Protein AF-A0A7Y1Y7S9-F1 (afdb_monomer_lite)

Sequence (369 aa):
MAFPTILEVEPGSPAAAIGLTRGDELVSVNGVAPTDVIEYQQLVDDPELDIEVLRAGDRVRLEVSKRPGAPLGIRLSKSIFDRVQTCDNHCEFCFIYQLPPGLRQSLYLKDDDYRLSFLYGNFTTLTRFTELDLARVVEEKLGPLYVSIHATDPDVRSGMLRNPRGATSLRWLRGLLDHGIEVHGQVVLCTDVNAAEVLDRTCAEIVARYPKLASVGVVPFGMSRYATGISLRPHEPHEAARDLDIIERWQETALVHVGRRLFQASDEMYLLAEREVPDAALYEGFAQHENGIGMVRAFYDEIGRLESGTDEHAPEITGEWRTIPAAPATGYRAPNVTSRPDHLDADGPAVIVTGEYGHRALEPVLARL

Foldseek 3Di:
DFAWFWQDADPPAQCVVQPNDGGWGWQDKPPDGDQFVLSVLVSQLDQWIFTWTQDVNDTDTTITGHDRRGDRRTFTPHGGRHDFAADPFPALLDVLLLDDPPDDPVSNTHGQHQSCQLQPVDEHQQLVPDPVNLVCCLVSVRDDGEYELQFQQLVLQCVRRVHNSSSPSCVSVLSCLVSPHAYEYEHADFLVRQADPRVLVRLVCCVVRPLSHPAYEYEYRDHHPSNDPRPTDGDALVRLVNRVVSLVVSQVVSCVRSVGSRYFYAPVSCLRNVHDQDAPVNCVLLQPVVVRTCVLNVVVVVLVCVVVVPPPDDPPSPHPSPCPVHDDCPPPSNPPPPDPPPPPPPPDDDDDDDDPSVCSSCVVCVVSD

pLDDT: mean 87.26, std 16.16, range [30.62, 98.81]

Structure (mmCIF, N/CA/C/O backbone):
data_AF-A0A7Y1Y7S9-F1
#
_entry.id   AF-A0A7Y1Y7S9-F1
#
loop_
_atom_site.group_PDB
_atom_site.id
_atom_site.type_symbol
_atom_site.label_atom_id
_atom_site.label_alt_id
_atom_site.label_comp_id
_atom_site.label_asym_id
_atom_site.label_entity_id
_atom_site.label_seq_id
_atom_site.pdbx_PDB_ins_code
_atom_site.Cartn_x
_atom_site.Cartn_y
_atom_site.Cartn_z
_atom_site.occupancy
_atom_site.B_iso_or_equiv
_atom_site.auth_seq_id
_atom_site.auth_comp_id
_atom_site.auth_asym_id
_atom_site.auth_atom_id
_atom_site.pdbx_PDB_model_num
ATOM 1 N N . MET A 1 1 ? -3.312 5.437 28.269 1.00 53.66 1 MET A N 1
ATOM 2 C CA . MET A 1 1 ? -3.589 5.385 26.818 1.00 53.66 1 MET A CA 1
ATOM 3 C C . MET A 1 1 ? -4.194 6.723 26.443 1.00 53.66 1 MET A C 1
ATOM 5 O O . MET A 1 1 ? -4.895 7.275 27.279 1.00 53.66 1 MET A O 1
ATOM 9 N N . ALA A 1 2 ? -3.840 7.293 25.293 1.00 76.56 2 ALA A N 1
ATOM 10 C CA . ALA A 1 2 ? -4.387 8.583 24.878 1.00 76.56 2 ALA A CA 1
ATOM 11 C C . ALA A 1 2 ? -5.649 8.324 24.053 1.00 76.56 2 ALA A C 1
ATOM 13 O O . ALA A 1 2 ? -5.543 7.775 22.960 1.00 76.56 2 ALA A O 1
ATOM 14 N N . PHE A 1 3 ? -6.809 8.686 24.593 1.00 89.00 3 PHE A N 1
ATOM 15 C CA . PHE A 1 3 ? -8.096 8.564 23.915 1.00 89.00 3 PHE A CA 1
ATOM 16 C C . PHE A 1 3 ? -8.126 9.418 22.633 1.00 89.00 3 PHE A C 1
ATOM 18 O O . PHE A 1 3 ? -7.465 10.463 22.575 1.00 89.00 3 PHE A O 1
ATOM 25 N N . PRO A 1 4 ? -8.839 8.996 21.574 1.00 91.50 4 PRO A N 1
ATOM 26 C CA . PRO A 1 4 ? -8.983 9.818 20.385 1.00 91.50 4 PRO A CA 1
ATOM 27 C C . PRO A 1 4 ? -9.872 11.028 20.693 1.00 91.50 4 PRO A C 1
ATOM 29 O O . PRO A 1 4 ? -10.941 10.918 21.290 1.00 91.50 4 PRO A O 1
ATOM 32 N N . THR A 1 5 ? -9.420 12.203 20.266 1.00 93.25 5 THR A N 1
ATOM 33 C CA . THR A 1 5 ? -10.132 13.470 20.465 1.00 93.25 5 THR A CA 1
ATOM 34 C C . THR A 1 5 ? -11.126 13.692 19.332 1.00 93.25 5 THR A C 1
ATOM 36 O O . THR A 1 5 ? -10.783 13.501 18.163 1.00 93.25 5 THR A O 1
ATOM 39 N N . ILE A 1 6 ? -12.321 14.171 19.656 1.00 93.75 6 ILE A N 1
ATOM 40 C CA . ILE A 1 6 ? -13.316 14.613 18.682 1.00 93.75 6 ILE A CA 1
ATOM 41 C C . ILE A 1 6 ? -12.840 15.931 18.060 1.00 93.75 6 ILE A C 1
ATOM 43 O O . ILE A 1 6 ? -12.746 16.965 18.723 1.00 93.75 6 ILE A O 1
ATOM 47 N N . LEU A 1 7 ? -12.514 15.899 16.769 1.00 89.00 7 LEU A N 1
ATOM 48 C CA . LEU A 1 7 ? -12.095 17.063 15.985 1.00 89.00 7 LEU A CA 1
ATOM 49 C C . LEU A 1 7 ? -13.281 17.879 15.477 1.00 89.00 7 LEU A C 1
ATOM 51 O O . LEU A 1 7 ? -13.157 19.090 15.269 1.00 89.00 7 LEU A O 1
ATOM 55 N N . GLU A 1 8 ? -14.405 17.211 15.253 1.00 89.62 8 GLU A N 1
ATOM 56 C CA . GLU A 1 8 ? -15.588 17.785 14.634 1.00 89.62 8 GLU A CA 1
ATOM 57 C C . GLU A 1 8 ? -16.830 16.992 15.016 1.00 89.62 8 GLU A C 1
ATOM 59 O O . GLU A 1 8 ? -16.766 15.774 15.200 1.00 89.62 8 GLU A O 1
ATOM 64 N N . VAL A 1 9 ? -17.941 17.712 15.123 1.00 91.88 9 VAL A N 1
ATOM 65 C CA . VAL A 1 9 ? -19.280 17.165 15.315 1.00 91.88 9 VAL A CA 1
ATOM 66 C C . VAL A 1 9 ? -20.149 17.774 14.226 1.00 91.88 9 VAL A C 1
ATOM 68 O O . VAL A 1 9 ? -20.231 18.999 14.116 1.00 91.88 9 VAL A O 1
ATOM 71 N N . GLU A 1 10 ? -20.753 16.929 13.400 1.00 90.69 10 GLU A N 1
ATOM 72 C CA . GLU A 1 10 ? -21.569 17.357 12.271 1.00 90.69 10 GLU A CA 1
ATOM 73 C C . GLU A 1 10 ? -22.864 18.025 12.775 1.00 90.69 10 GLU A C 1
ATOM 75 O O . GLU A 1 10 ? -23.562 17.453 13.624 1.00 90.69 10 GLU A O 1
ATOM 80 N N . PRO A 1 11 ? -23.222 19.229 12.291 1.00 89.69 11 PRO A N 1
ATOM 81 C CA . PRO A 1 11 ? -24.464 19.887 12.680 1.00 89.69 11 PRO A CA 1
ATOM 82 C C . PRO A 1 11 ? -25.698 19.035 12.352 1.00 89.69 11 PRO A C 1
ATOM 84 O O . PRO A 1 11 ? -25.846 18.542 11.241 1.00 89.69 11 PRO A O 1
ATOM 87 N N . GLY A 1 12 ? -26.612 18.887 13.314 1.00 89.19 12 GLY A N 1
ATOM 88 C CA . GLY A 1 12 ? -27.834 18.090 13.133 1.00 89.19 12 GLY A CA 1
ATOM 89 C C . GLY A 1 12 ? -27.635 16.571 13.215 1.00 89.19 12 GLY A C 1
ATOM 90 O O . GLY A 1 12 ? -28.604 15.830 13.058 1.00 89.19 12 GLY A O 1
ATOM 91 N N . SER A 1 13 ? -26.415 16.104 13.492 1.00 92.31 13 SER A N 1
ATOM 92 C CA . SER A 1 13 ? -26.129 14.689 13.735 1.00 92.31 13 SER A CA 1
ATOM 93 C C . SER A 1 13 ? -26.641 14.199 15.100 1.00 92.31 13 SER A C 1
ATOM 95 O O . SER A 1 13 ? -26.879 15.012 16.004 1.00 92.31 13 SER A O 1
ATOM 97 N N . PRO A 1 14 ? -26.754 12.870 15.303 1.00 92.12 14 PRO A N 1
ATOM 98 C CA . PRO A 1 14 ? -27.056 12.306 16.618 1.00 92.12 14 PRO A CA 1
ATOM 99 C C . PRO A 1 14 ? -26.065 12.753 17.706 1.00 92.12 14 PRO A C 1
ATOM 101 O O . PRO A 1 14 ? -26.481 13.059 18.821 1.00 92.12 14 PRO A O 1
ATOM 104 N N . ALA A 1 15 ? -24.776 12.889 17.379 1.00 92.94 15 ALA A N 1
ATOM 105 C CA . ALA A 1 15 ? -23.767 13.418 18.297 1.00 92.94 15 ALA A CA 1
ATOM 106 C C . ALA A 1 15 ? -24.043 14.859 18.740 1.00 92.94 15 ALA A C 1
ATOM 108 O O . ALA A 1 15 ? -23.916 15.182 19.924 1.00 92.94 15 ALA A O 1
ATOM 109 N N . ALA A 1 16 ? -24.446 15.727 17.810 1.00 93.38 16 ALA A N 1
ATOM 110 C CA . ALA A 1 16 ? -24.810 17.102 18.141 1.00 93.38 16 ALA A CA 1
ATOM 111 C C . ALA A 1 16 ? -26.046 17.151 19.055 1.00 93.38 16 ALA A C 1
ATOM 113 O O . ALA A 1 16 ? -26.088 17.953 19.987 1.00 93.38 16 ALA A O 1
ATOM 114 N N . ALA A 1 17 ? -27.029 16.274 18.822 1.00 93.56 17 ALA A N 1
ATOM 115 C CA . ALA A 1 17 ? -28.271 16.223 19.596 1.00 93.56 17 ALA A CA 1
ATOM 116 C C . ALA A 1 17 ? -28.049 15.853 21.072 1.00 93.56 17 ALA A C 1
ATOM 118 O O . ALA A 1 17 ? -28.740 16.381 21.942 1.00 93.56 17 ALA A O 1
ATOM 119 N N . ILE A 1 18 ? -27.063 14.998 21.358 1.00 93.56 18 ILE A N 1
ATOM 120 C CA . ILE A 1 18 ? -26.696 14.601 22.730 1.00 93.56 18 ILE A CA 1
ATOM 121 C C . ILE A 1 18 ? -25.647 15.518 23.368 1.00 93.56 18 ILE A C 1
ATOM 123 O O . ILE A 1 18 ? -25.222 15.295 24.501 1.00 93.56 18 ILE A O 1
ATOM 127 N N . GLY A 1 19 ? -25.216 16.559 22.651 1.00 93.62 19 GLY A N 1
ATOM 128 C CA . GLY A 1 19 ? -24.268 17.542 23.158 1.00 93.62 19 GLY A CA 1
ATOM 129 C C . GLY A 1 19 ? -22.824 17.050 23.219 1.00 93.62 19 GLY A C 1
ATOM 130 O O . GLY A 1 19 ? -22.076 17.532 24.073 1.00 93.62 19 GLY A O 1
ATOM 131 N N . LEU A 1 20 ? -22.410 16.123 22.343 1.00 94.69 20 LEU A N 1
ATOM 132 C CA . LEU A 1 20 ? -20.985 15.897 22.081 1.00 94.69 20 LEU A CA 1
ATOM 133 C C . LEU A 1 20 ? -20.376 17.155 21.463 1.00 94.69 20 LEU A C 1
ATOM 135 O O . LEU A 1 20 ? -21.000 17.843 20.653 1.00 94.69 20 LEU A O 1
ATOM 139 N N . THR A 1 21 ? -19.141 17.458 21.846 1.00 94.56 21 THR A N 1
ATOM 140 C CA . THR A 1 21 ? -18.454 18.678 21.425 1.00 94.56 21 THR A CA 1
ATOM 141 C C . THR A 1 21 ? -17.036 18.396 20.962 1.00 94.56 21 THR A C 1
ATOM 143 O O . THR A 1 21 ? -16.389 17.433 21.372 1.00 94.56 21 THR A O 1
ATOM 146 N N . ARG A 1 22 ? -16.521 19.271 20.095 1.00 94.88 22 ARG A N 1
ATOM 147 C CA . ARG A 1 22 ? -15.110 19.250 19.712 1.00 94.88 22 ARG A CA 1
ATOM 148 C C . ARG A 1 22 ? -14.227 19.384 20.956 1.00 94.88 22 ARG A C 1
ATOM 150 O O . ARG A 1 22 ? -14.417 20.300 21.749 1.00 94.88 22 ARG A O 1
ATOM 157 N N . GLY A 1 23 ? -13.215 18.530 21.055 1.00 94.00 23 GLY A N 1
ATOM 158 C CA . GLY A 1 23 ? -12.285 18.480 22.182 1.00 94.00 23 GLY A CA 1
ATOM 159 C C . GLY A 1 23 ? -12.619 17.412 23.223 1.00 94.00 23 GLY A C 1
ATOM 160 O O . GLY A 1 23 ? -11.737 17.083 24.009 1.00 94.00 23 GLY A O 1
ATOM 161 N N . ASP A 1 24 ? -13.825 16.838 23.199 1.00 95.69 24 ASP A N 1
ATOM 162 C CA . ASP A 1 24 ? -14.141 15.653 24.000 1.00 95.69 24 ASP A CA 1
ATOM 163 C C . ASP A 1 24 ? -13.247 14.477 23.563 1.00 95.69 24 ASP A C 1
ATOM 165 O O . ASP A 1 24 ? -12.979 14.296 22.370 1.00 95.69 24 ASP A O 1
ATOM 169 N N . GLU A 1 25 ? -12.772 13.670 24.511 1.00 95.75 25 GLU A N 1
ATOM 170 C CA . GLU A 1 25 ? -11.979 12.470 24.222 1.00 95.75 25 GLU A CA 1
ATOM 171 C C . GLU A 1 25 ? -12.834 11.212 24.390 1.00 95.75 25 GLU A C 1
ATOM 173 O O . GLU A 1 25 ? -13.398 10.988 25.458 1.00 95.75 25 GLU A O 1
ATOM 178 N N . LEU A 1 26 ? -12.935 10.380 23.354 1.00 95.31 26 LEU A N 1
ATOM 179 C CA . LEU A 1 26 ? -13.781 9.185 23.375 1.00 95.31 26 LEU A CA 1
ATOM 180 C C . LEU A 1 26 ? -13.153 8.080 24.237 1.00 95.31 26 LEU A C 1
ATOM 182 O O . LEU A 1 26 ? -12.074 7.582 23.917 1.00 95.31 26 LEU A O 1
ATOM 186 N N . VAL A 1 27 ? -13.844 7.670 25.302 1.00 95.94 27 VAL A N 1
ATOM 187 C CA . VAL A 1 27 ? -13.384 6.627 26.233 1.00 95.94 27 VAL A CA 1
ATOM 188 C C . VAL A 1 27 ? -13.931 5.264 25.843 1.00 95.94 27 VAL A C 1
ATOM 190 O O . VAL A 1 27 ? -13.163 4.309 25.727 1.00 95.94 27 VAL A O 1
ATOM 193 N N . SER A 1 28 ? -15.247 5.165 25.665 1.00 96.50 28 SER A N 1
ATOM 194 C CA . SER A 1 28 ? -15.916 3.915 25.312 1.00 96.50 28 SER A CA 1
ATOM 195 C C . SER A 1 28 ? -17.249 4.149 24.608 1.00 96.50 28 SER A C 1
ATOM 197 O O . SER A 1 28 ? -17.857 5.215 24.721 1.00 96.50 28 SER A O 1
ATOM 199 N N . VAL A 1 29 ? -17.691 3.124 23.883 1.00 95.81 29 VAL A N 1
ATOM 200 C CA . VAL A 1 29 ? -19.031 2.995 23.304 1.00 95.81 29 VAL A CA 1
ATOM 201 C C . VAL A 1 29 ? -19.582 1.645 23.758 1.00 95.81 29 VAL A C 1
ATOM 203 O O . VAL A 1 29 ? -18.906 0.627 23.624 1.00 95.81 29 VAL A O 1
ATOM 206 N N . ASN A 1 30 ? -20.771 1.626 24.357 1.00 94.94 30 ASN A N 1
ATOM 207 C CA . ASN A 1 30 ? -21.406 0.435 24.932 1.00 94.94 30 ASN A CA 1
ATOM 208 C C . ASN A 1 30 ? -20.495 -0.326 25.913 1.00 94.94 30 ASN A C 1
ATOM 210 O O . ASN A 1 30 ? -20.472 -1.554 25.967 1.00 94.94 30 ASN A O 1
ATOM 214 N N . GLY A 1 31 ? -19.706 0.419 26.696 1.00 94.56 31 GLY A N 1
ATOM 215 C CA . GLY A 1 31 ? -18.757 -0.137 27.665 1.00 94.56 31 GLY A CA 1
ATOM 216 C C . GLY A 1 31 ? -17.473 -0.718 27.060 1.00 94.56 31 GLY A C 1
ATOM 217 O O . GLY A 1 31 ? -16.590 -1.124 27.816 1.00 94.56 31 GLY A O 1
ATOM 218 N N . VAL A 1 32 ? -17.329 -0.717 25.732 1.00 95.31 32 VAL A N 1
ATOM 219 C CA . VAL A 1 32 ? -16.126 -1.167 25.021 1.00 95.31 32 VAL A CA 1
ATOM 220 C C . VAL A 1 32 ? -15.255 0.038 24.687 1.00 95.31 32 VAL A C 1
ATOM 222 O O . VAL A 1 32 ? -15.736 1.024 24.134 1.00 95.31 32 VAL A O 1
ATOM 225 N N . ALA A 1 33 ? -13.972 -0.021 25.040 1.00 95.06 33 ALA A N 1
ATOM 226 C CA . ALA A 1 33 ? -12.991 0.984 24.645 1.00 95.06 33 ALA A CA 1
ATOM 227 C C . ALA A 1 33 ? -12.378 0.567 23.300 1.00 95.06 33 ALA A C 1
ATOM 229 O O . ALA A 1 33 ? -11.537 -0.336 23.306 1.00 95.06 33 ALA A O 1
ATOM 230 N N . PRO A 1 34 ? -12.785 1.175 22.168 1.00 93.00 34 PRO A N 1
ATOM 231 C CA . PRO A 1 34 ? -12.294 0.752 20.867 1.00 93.00 34 PRO A CA 1
ATOM 232 C C . PRO A 1 34 ? -10.777 0.937 20.768 1.00 93.00 34 PRO A C 1
ATOM 234 O O . PRO A 1 34 ? -10.201 1.885 21.311 1.00 93.00 34 PRO A O 1
ATOM 237 N N . THR A 1 35 ? -10.129 0.035 20.046 1.00 91.50 35 THR A N 1
ATOM 238 C CA . THR A 1 35 ? -8.684 0.048 19.781 1.00 91.50 35 THR A CA 1
ATOM 239 C C . THR A 1 35 ? -8.332 0.838 18.520 1.00 91.50 35 THR A C 1
ATOM 241 O O . THR A 1 35 ? -7.217 1.355 18.391 1.00 91.50 35 THR A O 1
ATOM 244 N N . ASP A 1 36 ? -9.293 0.995 17.612 1.00 91.19 36 ASP A N 1
ATOM 245 C CA . ASP A 1 36 ? -9.173 1.709 16.346 1.00 91.19 36 ASP A CA 1
ATOM 246 C C . ASP A 1 36 ? -10.544 2.156 15.808 1.00 91.19 36 ASP A C 1
ATOM 248 O O . ASP A 1 36 ? -11.602 1.879 16.378 1.00 91.19 36 ASP A O 1
ATOM 252 N N . VAL A 1 37 ? -10.517 2.895 14.698 1.00 89.25 37 VAL A N 1
ATOM 253 C CA . VAL A 1 37 ? -11.710 3.440 14.041 1.00 89.25 37 VAL A CA 1
ATOM 254 C C . VAL A 1 37 ? -12.613 2.354 13.450 1.00 89.25 37 VAL A C 1
ATOM 256 O O . VAL A 1 37 ? -13.803 2.602 13.284 1.00 89.25 37 VAL A O 1
ATOM 259 N N . ILE A 1 38 ? -12.076 1.165 13.152 1.00 88.19 38 ILE A N 1
ATOM 260 C CA . ILE A 1 38 ? -12.842 0.043 12.591 1.00 88.19 38 ILE A CA 1
ATOM 261 C C . ILE A 1 38 ? -13.773 -0.497 13.675 1.00 88.19 38 ILE A C 1
ATOM 263 O O . ILE A 1 38 ? -14.987 -0.544 13.481 1.00 88.19 38 ILE A O 1
ATOM 267 N N . GLU A 1 39 ? -13.210 -0.805 14.844 1.00 90.50 39 GLU A N 1
ATOM 268 C CA . GLU A 1 39 ? -13.977 -1.247 16.010 1.00 90.50 39 GLU A CA 1
ATOM 269 C C . GLU A 1 39 ? -14.962 -0.163 16.464 1.00 90.50 39 GLU A C 1
ATOM 271 O O . GLU A 1 39 ? -16.124 -0.447 16.743 1.00 90.50 39 GLU A O 1
ATOM 276 N N . TYR A 1 40 ? -14.544 1.107 16.462 1.00 91.19 40 TYR A N 1
ATOM 277 C CA . TYR A 1 40 ? -15.458 2.218 16.729 1.00 91.19 40 TYR A CA 1
ATOM 278 C C . TYR A 1 40 ? -16.647 2.240 15.765 1.00 91.19 40 TYR A C 1
ATOM 280 O O . TYR A 1 40 ? -17.775 2.383 16.230 1.00 91.19 40 TYR A O 1
ATOM 288 N N . GLN A 1 41 ? -16.419 2.085 14.455 1.00 88.12 41 GLN A N 1
ATOM 289 C CA . GLN A 1 41 ? -17.495 2.107 13.465 1.00 88.12 41 GLN A CA 1
ATOM 290 C C . GLN A 1 41 ? -18.497 0.972 13.708 1.00 88.12 41 GLN A C 1
ATOM 292 O O . GLN A 1 41 ? -19.700 1.210 13.687 1.00 88.12 41 GLN A O 1
ATOM 297 N N . GLN A 1 42 ? -18.005 -0.229 14.020 1.00 86.75 42 GLN A N 1
ATOM 298 C CA . GLN A 1 42 ? -18.849 -1.376 14.366 1.00 86.75 42 GLN A CA 1
ATOM 299 C C . GLN A 1 42 ? -19.683 -1.111 15.625 1.00 86.75 42 GLN A C 1
ATOM 301 O O . GLN A 1 42 ? -20.878 -1.400 15.647 1.00 86.75 42 GLN A O 1
ATOM 306 N N . LEU A 1 43 ? -19.074 -0.528 16.663 1.00 89.19 43 LEU A N 1
ATOM 307 C CA . LEU A 1 43 ? -19.772 -0.199 17.907 1.00 89.19 43 LEU A CA 1
ATOM 308 C C . LEU A 1 43 ? -20.867 0.847 17.684 1.00 89.19 43 LEU A C 1
ATOM 310 O O . LEU A 1 43 ? -21.949 0.723 18.252 1.00 89.19 43 LEU A O 1
ATOM 314 N N . VAL A 1 44 ? -20.610 1.867 16.860 1.00 89.50 44 VAL A N 1
ATOM 315 C CA . VAL A 1 44 ? -21.603 2.914 16.590 1.00 89.50 44 VAL A CA 1
ATOM 316 C C . VAL A 1 44 ? -22.641 2.522 15.552 1.00 89.50 44 VAL A C 1
ATOM 318 O O . VAL A 1 44 ? -23.533 3.324 15.312 1.00 89.50 44 VAL A O 1
ATOM 321 N N . ASP A 1 45 ? -22.595 1.343 14.934 1.00 87.38 45 ASP A N 1
ATOM 322 C CA . ASP A 1 45 ? -23.666 0.905 14.028 1.00 87.38 45 ASP A CA 1
ATOM 323 C C . ASP A 1 45 ? -24.954 0.533 14.789 1.00 87.38 45 ASP A C 1
ATOM 325 O O . ASP A 1 45 ? -26.053 0.660 14.227 1.00 87.38 45 ASP A O 1
ATOM 329 N N . ASP A 1 46 ? -24.837 0.187 16.078 1.00 87.25 46 ASP A N 1
ATOM 330 C CA . ASP A 1 46 ? -25.965 -0.071 16.979 1.00 87.25 46 ASP A CA 1
ATOM 331 C C . ASP A 1 46 ? -26.893 1.169 17.072 1.00 87.25 46 ASP A C 1
ATOM 333 O O . ASP A 1 46 ? -26.419 2.315 17.094 1.00 87.25 46 ASP A O 1
ATOM 337 N N . PRO A 1 47 ? -28.229 0.996 17.024 1.00 89.12 47 PRO A N 1
ATOM 338 C CA . PRO A 1 47 ? -29.173 2.092 17.224 1.00 89.12 47 PRO A CA 1
ATOM 339 C C . PRO A 1 47 ? -29.115 2.734 18.615 1.00 89.12 47 PRO A C 1
ATOM 341 O O . PRO A 1 47 ? -29.398 3.926 18.705 1.00 89.12 47 PRO A O 1
ATOM 344 N N . GLU A 1 48 ? -28.771 1.990 19.667 1.00 94.12 48 GLU A N 1
ATOM 345 C CA . GLU A 1 48 ? -28.749 2.485 21.047 1.00 94.12 48 GLU A CA 1
ATOM 346 C C . GLU A 1 48 ? -27.312 2.472 21.574 1.00 94.12 48 GLU A C 1
ATOM 348 O O . GLU A 1 48 ? -26.689 1.416 21.706 1.00 94.12 48 GLU A O 1
ATOM 353 N N . LEU A 1 49 ? -26.765 3.654 21.865 1.00 94.62 49 LEU A N 1
ATOM 354 C CA . LEU A 1 49 ? -25.373 3.795 22.289 1.00 94.62 49 LEU A CA 1
ATOM 355 C C . LEU A 1 49 ? -25.272 4.462 23.665 1.00 94.62 49 LEU A C 1
ATOM 357 O O . LEU A 1 49 ? -25.813 5.548 23.872 1.00 94.62 49 LEU A O 1
ATOM 361 N N . ASP A 1 50 ? -24.501 3.852 24.564 1.00 96.62 50 ASP A N 1
ATOM 362 C CA . ASP A 1 50 ? -23.934 4.463 25.774 1.00 96.62 50 ASP A CA 1
ATOM 363 C C . ASP A 1 50 ? -22.506 4.917 25.443 1.00 96.62 50 ASP A C 1
ATOM 365 O O . ASP A 1 50 ? -21.611 4.096 25.229 1.00 96.62 50 ASP A O 1
ATOM 369 N N . ILE A 1 51 ? -22.300 6.228 25.332 1.00 96.94 51 ILE A N 1
ATOM 370 C CA . ILE A 1 51 ? -21.012 6.829 24.987 1.00 96.94 51 ILE A CA 1
ATOM 371 C C . ILE A 1 51 ? -20.414 7.475 26.232 1.00 96.94 51 ILE A C 1
ATOM 373 O O . ILE A 1 51 ? -21.008 8.371 26.835 1.00 96.94 51 ILE A O 1
ATOM 377 N N . GLU A 1 52 ? -19.190 7.082 26.569 1.00 97.62 52 GLU A N 1
ATOM 378 C CA . GLU A 1 52 ? -18.401 7.719 27.618 1.00 97.62 52 GLU A CA 1
ATOM 379 C C . GLU A 1 52 ? -17.293 8.570 26.990 1.00 97.62 52 GLU A C 1
ATOM 381 O O . GLU A 1 52 ? -16.510 8.091 26.164 1.00 97.62 52 GLU A O 1
ATOM 386 N N . VAL A 1 53 ? -17.206 9.840 27.393 1.00 97.00 53 VAL A N 1
ATOM 387 C CA . VAL A 1 53 ? -16.149 10.770 26.970 1.00 97.00 53 VAL A CA 1
ATOM 388 C C . VAL A 1 53 ? -15.462 11.425 28.163 1.00 97.00 53 VAL A C 1
ATOM 390 O O . VAL A 1 53 ? -16.053 11.565 29.235 1.00 97.00 53 VAL A O 1
ATOM 393 N N . LEU A 1 54 ? -14.220 11.873 27.976 1.00 96.38 54 LEU A N 1
ATOM 394 C CA . LEU A 1 54 ? -13.579 12.845 28.857 1.00 96.38 54 LEU A CA 1
ATOM 395 C C . LEU A 1 54 ? -13.794 14.250 28.308 1.00 96.38 54 LEU A C 1
ATOM 397 O O . LEU A 1 54 ? -13.316 14.584 27.224 1.00 96.38 54 LEU A O 1
ATOM 401 N N . ARG A 1 55 ? -14.460 15.091 29.094 1.00 95.25 55 ARG A N 1
ATOM 402 C CA . ARG A 1 55 ? -14.641 16.515 28.822 1.00 95.25 55 ARG A CA 1
ATOM 403 C C . ARG A 1 55 ? -13.862 17.313 29.849 1.00 95.25 55 ARG A C 1
ATOM 405 O O . ARG A 1 55 ? -14.209 17.311 31.024 1.00 95.25 55 ARG A O 1
ATOM 412 N N . ALA A 1 56 ? -12.791 17.973 29.414 1.00 90.88 56 ALA A N 1
ATOM 413 C CA . ALA A 1 56 ? -11.899 18.727 30.303 1.00 90.88 56 ALA A CA 1
ATOM 414 C C . ALA A 1 56 ? -11.389 17.916 31.523 1.00 90.88 56 ALA A C 1
ATOM 416 O O . ALA A 1 56 ? -11.102 18.482 32.573 1.00 90.88 56 ALA A O 1
ATOM 417 N N . GLY A 1 57 ? -11.254 16.592 31.371 1.00 90.19 57 GLY A N 1
ATOM 418 C CA . GLY A 1 57 ? -10.817 15.664 32.421 1.00 90.19 57 GLY A CA 1
ATOM 419 C C . GLY A 1 57 ? -11.947 14.954 33.175 1.00 90.19 57 GLY A C 1
ATOM 420 O O . GLY A 1 57 ? -11.682 13.935 33.812 1.00 90.19 57 GLY A O 1
ATOM 421 N N . ASP A 1 58 ? -13.191 15.419 33.055 1.00 94.19 58 ASP A N 1
ATOM 422 C CA . ASP A 1 58 ? -14.350 14.798 33.698 1.00 94.19 58 ASP A CA 1
ATOM 423 C C . ASP A 1 58 ? -14.996 13.747 32.793 1.00 94.19 58 ASP A C 1
ATOM 425 O O . ASP A 1 58 ? -15.185 13.966 31.595 1.00 94.19 58 ASP A O 1
ATOM 429 N N . ARG A 1 59 ? -15.369 12.598 33.371 1.00 96.00 59 ARG A N 1
ATOM 430 C CA . ARG A 1 59 ? -16.113 11.554 32.655 1.00 96.00 59 ARG A CA 1
ATOM 431 C C . ARG A 1 59 ? -17.570 11.964 32.497 1.00 96.00 59 ARG A C 1
ATOM 433 O O . ARG A 1 59 ? -18.275 12.148 33.487 1.00 96.00 59 ARG A O 1
ATOM 440 N N . VAL A 1 60 ? -18.018 12.047 31.253 1.00 96.50 60 VAL A N 1
ATOM 441 C CA . VAL A 1 60 ? -19.402 12.336 30.884 1.00 96.50 60 VAL A CA 1
ATOM 442 C C . VAL A 1 60 ? -19.952 11.133 30.137 1.00 96.50 60 VAL A C 1
ATOM 444 O O . VAL A 1 60 ? -19.336 10.656 29.186 1.00 96.50 60 VAL A O 1
ATOM 447 N N . ARG A 1 61 ? -21.113 10.651 30.579 1.00 96.62 61 ARG A N 1
ATOM 448 C CA . ARG A 1 61 ? -21.857 9.586 29.914 1.00 96.62 61 ARG A CA 1
ATOM 449 C C . ARG A 1 61 ? -23.045 10.179 29.175 1.00 96.62 61 ARG A C 1
ATOM 451 O O . ARG A 1 61 ? -23.760 11.007 29.739 1.00 96.62 61 ARG A O 1
ATOM 458 N N . LEU A 1 62 ? -23.226 9.767 27.929 1.00 96.19 62 LEU A N 1
ATOM 459 C CA . LEU A 1 62 ? -24.249 10.263 27.022 1.00 96.19 62 LEU A CA 1
ATOM 460 C C . LEU A 1 62 ? -24.935 9.068 26.365 1.00 96.19 62 LEU A C 1
ATOM 462 O O . LEU A 1 62 ? -24.267 8.201 25.811 1.00 96.19 62 LEU A O 1
ATOM 466 N N . GLU A 1 63 ? -26.260 9.044 26.407 1.00 96.25 63 GLU A N 1
ATOM 467 C CA . GLU A 1 63 ? -27.063 8.029 25.727 1.00 96.25 63 GLU A CA 1
ATOM 468 C C . GLU A 1 63 ? -27.605 8.613 24.423 1.00 96.25 63 GLU A C 1
ATOM 470 O O . GLU A 1 63 ? -28.131 9.730 24.413 1.00 96.25 63 GLU A O 1
ATOM 475 N N . VAL A 1 64 ? -27.475 7.875 23.321 1.00 93.44 64 VAL A N 1
ATOM 476 C CA . VAL A 1 64 ? -28.000 8.275 22.012 1.00 93.44 64 VAL A CA 1
ATOM 477 C C . VAL A 1 64 ? -28.786 7.145 21.370 1.00 93.44 64 VAL A C 1
ATOM 479 O O . VAL A 1 64 ? -28.285 6.036 21.210 1.00 93.44 64 VAL A O 1
ATOM 482 N N . SER A 1 65 ? -29.999 7.479 20.936 1.00 93.94 65 SER A N 1
ATOM 483 C CA . SER A 1 65 ? -30.836 6.624 20.099 1.00 93.94 65 SER A CA 1
ATOM 484 C C . SER A 1 65 ? -30.827 7.161 18.671 1.00 93.94 65 SER A C 1
ATOM 486 O O . SER A 1 65 ? -31.129 8.335 18.424 1.00 93.94 65 SER A O 1
ATOM 488 N N . LYS A 1 66 ? -30.495 6.312 17.704 1.00 91.00 66 LYS A N 1
ATOM 489 C CA . LYS A 1 66 ? -30.446 6.652 16.278 1.00 91.00 66 LYS A CA 1
ATOM 490 C C . LYS A 1 66 ? -31.004 5.520 15.425 1.00 91.00 66 LYS A C 1
ATOM 492 O O . LYS A 1 66 ? -31.263 4.415 15.888 1.00 91.00 66 LYS A O 1
ATOM 497 N N . ARG A 1 67 ? -31.201 5.789 14.133 1.00 84.81 67 ARG A N 1
ATOM 498 C CA . ARG A 1 67 ? -31.583 4.725 13.196 1.00 84.81 67 ARG A CA 1
ATOM 499 C C . ARG A 1 67 ? -30.426 3.721 13.059 1.00 84.81 67 ARG A C 1
ATOM 501 O O . ARG A 1 67 ? -29.274 4.162 13.007 1.00 84.81 67 ARG A O 1
ATOM 508 N N . PRO A 1 68 ? -30.705 2.410 12.949 1.00 80.19 68 PRO A N 1
ATOM 509 C CA . PRO A 1 68 ? -29.673 1.415 12.666 1.00 80.19 68 PRO A CA 1
ATOM 510 C C . PRO A 1 68 ? -28.848 1.810 11.436 1.00 80.19 68 PRO A C 1
ATOM 512 O O . PRO A 1 68 ? -29.420 2.218 10.422 1.00 80.19 68 PRO A O 1
ATOM 515 N N . GLY A 1 69 ? -27.519 1.750 11.549 1.00 76.06 69 GLY A N 1
ATOM 516 C CA . GLY A 1 69 ? -26.589 2.133 10.478 1.00 76.06 69 GLY A CA 1
ATOM 517 C C . GLY A 1 69 ? -26.509 3.633 10.153 1.00 76.06 69 GLY A C 1
ATOM 518 O O . GLY A 1 69 ? -25.745 4.020 9.273 1.00 76.06 69 GLY A O 1
ATOM 519 N N . ALA A 1 70 ? -27.262 4.510 10.833 1.00 80.62 70 ALA A N 1
ATOM 520 C CA . ALA A 1 70 ? -27.054 5.951 10.691 1.00 80.62 70 ALA A CA 1
ATOM 521 C C . ALA A 1 70 ? -25.724 6.358 11.352 1.00 80.62 70 ALA A C 1
ATOM 523 O O . ALA A 1 70 ? -25.453 5.895 12.466 1.00 80.62 70 ALA A O 1
ATOM 524 N N . PRO A 1 71 ? -24.917 7.233 10.724 1.00 86.88 71 PRO A N 1
ATOM 525 C CA . PRO A 1 71 ? -23.659 7.682 11.305 1.00 86.88 71 PRO A CA 1
ATOM 526 C C . PRO A 1 71 ? -23.906 8.493 12.582 1.00 86.88 71 PRO A C 1
ATOM 528 O O . PRO A 1 71 ? -24.887 9.230 12.695 1.00 86.88 71 PRO A O 1
ATOM 531 N N . LEU A 1 72 ? -22.981 8.388 13.540 1.00 89.94 72 LEU A N 1
ATOM 532 C CA . LEU A 1 72 ? -23.024 9.191 14.764 1.00 89.94 72 LEU A CA 1
ATOM 533 C C . LEU A 1 72 ? -22.762 10.684 14.479 1.00 89.94 72 LEU A C 1
ATOM 535 O O . LEU A 1 72 ? -23.312 11.541 15.169 1.00 89.94 72 LEU A O 1
ATOM 539 N N . GLY A 1 73 ? -21.957 10.985 13.452 1.00 90.31 73 GLY A N 1
ATOM 540 C CA . GLY A 1 73 ? -21.622 12.346 13.019 1.00 90.31 73 GLY A CA 1
ATOM 541 C C . GLY A 1 73 ? -20.482 12.991 13.807 1.00 90.31 73 GLY A C 1
ATOM 542 O O . GLY A 1 73 ? -20.523 14.188 14.081 1.00 90.31 73 GLY A O 1
ATOM 543 N N . ILE A 1 74 ? -19.466 12.211 14.192 1.00 90.38 74 ILE A N 1
ATOM 544 C CA . ILE A 1 74 ? -18.226 12.737 14.778 1.00 90.38 74 ILE A CA 1
ATOM 545 C C . ILE A 1 74 ? -17.017 12.375 13.927 1.00 90.38 74 ILE A C 1
ATOM 547 O O . ILE A 1 74 ? -16.983 11.333 13.276 1.00 90.38 74 ILE A O 1
ATOM 551 N N . ARG A 1 75 ? -15.986 13.213 14.005 1.00 87.44 75 ARG A N 1
ATOM 552 C CA . ARG A 1 75 ? -14.676 12.941 13.417 1.00 87.44 75 ARG A CA 1
ATOM 553 C C . ARG A 1 75 ? -13.618 12.833 14.498 1.00 87.44 75 ARG A C 1
ATOM 555 O O . ARG A 1 75 ? -13.429 13.770 15.272 1.00 87.44 75 ARG A O 1
ATOM 562 N N . LEU A 1 76 ? -12.900 11.717 14.522 1.00 89.62 76 LEU A N 1
ATOM 563 C CA . LEU A 1 76 ? -11.853 11.443 15.505 1.00 89.62 76 LEU A CA 1
ATOM 564 C C . LEU A 1 76 ? -10.471 11.892 15.010 1.00 89.62 76 LEU A C 1
ATOM 566 O O . LEU A 1 76 ? -10.227 12.030 13.811 1.00 89.62 76 LEU A O 1
ATOM 570 N N . SER A 1 77 ? -9.559 12.153 15.948 1.00 85.88 77 SER A N 1
ATOM 571 C CA . SER A 1 77 ? -8.230 12.706 15.654 1.00 85.88 77 SER A CA 1
ATOM 572 C C . SER A 1 77 ? -7.211 11.708 15.117 1.00 85.88 77 SER A C 1
ATOM 574 O O . SER A 1 77 ? -6.163 12.110 14.610 1.00 85.88 77 SER A O 1
ATOM 576 N N . LYS A 1 78 ? -7.497 10.415 15.247 1.00 84.88 78 LYS A N 1
ATOM 577 C CA . LYS A 1 78 ? -6.645 9.301 14.828 1.00 84.88 78 LYS A CA 1
ATOM 578 C C . LYS A 1 78 ? -7.537 8.192 14.290 1.00 84.88 78 LYS A C 1
ATOM 580 O O . LYS A 1 78 ? -8.729 8.200 14.567 1.00 84.88 78 LYS A O 1
ATOM 585 N N . SER A 1 79 ? -6.941 7.233 13.592 1.00 85.69 79 SER A N 1
ATOM 586 C CA . SER A 1 79 ? -7.629 5.998 13.187 1.00 85.69 79 SER A CA 1
ATOM 587 C C . SER A 1 79 ? -7.215 4.789 14.009 1.00 85.69 79 SER A C 1
ATOM 589 O O . SER A 1 79 ? -7.937 3.808 14.064 1.00 85.69 79 SER A O 1
ATOM 591 N N . ILE A 1 80 ? -6.060 4.878 14.664 1.00 87.44 80 ILE A N 1
ATOM 592 C CA . ILE A 1 80 ? -5.533 3.878 15.583 1.00 87.44 80 ILE A CA 1
ATOM 593 C C . ILE A 1 80 ? -5.480 4.546 16.952 1.00 87.44 80 ILE A C 1
ATOM 595 O O . ILE A 1 80 ? -4.842 5.596 17.105 1.00 87.44 80 ILE A O 1
ATOM 599 N N . PHE A 1 81 ? -6.223 4.004 17.912 1.00 87.81 81 PHE A N 1
ATOM 600 C CA . PHE A 1 81 ? -6.389 4.601 19.242 1.00 87.81 81 PHE A CA 1
ATOM 601 C C . PHE A 1 81 ? -5.399 4.013 20.242 1.00 87.81 81 PHE A C 1
ATOM 603 O O . PHE A 1 81 ? -4.982 4.683 21.190 1.00 87.81 81 PHE A O 1
ATOM 610 N N . ASP A 1 82 ? -4.977 2.780 19.988 1.00 84.31 82 ASP A N 1
ATOM 611 C CA . ASP A 1 82 ? -3.856 2.152 20.656 1.00 84.31 82 ASP A CA 1
ATOM 612 C C . ASP A 1 82 ? -2.512 2.535 19.997 1.00 84.31 82 ASP A C 1
ATOM 614 O O . ASP A 1 82 ? -2.290 3.676 19.572 1.00 84.31 82 ASP A O 1
ATOM 618 N N . ARG A 1 83 ? -1.549 1.610 19.989 1.00 85.38 83 ARG A N 1
ATOM 619 C CA . ARG A 1 83 ? -0.235 1.824 19.391 1.00 85.38 83 ARG A CA 1
ATOM 620 C C . ARG A 1 83 ? -0.210 1.248 17.979 1.00 85.38 83 ARG A C 1
ATOM 622 O O . ARG A 1 83 ? -0.362 0.046 17.804 1.00 85.38 83 ARG A O 1
ATOM 629 N N . VAL A 1 84 ? 0.120 2.098 17.005 1.00 85.69 84 VAL A N 1
ATOM 630 C CA . VAL A 1 84 ? 0.426 1.664 15.633 1.00 85.69 84 VAL A CA 1
ATOM 631 C C . VAL A 1 84 ? 1.544 0.627 15.655 1.00 85.69 84 VAL A C 1
ATOM 633 O O . VAL A 1 84 ? 2.605 0.849 16.255 1.00 85.69 84 VAL A O 1
ATOM 636 N N . GLN A 1 85 ? 1.319 -0.490 14.971 1.00 86.69 85 GLN A N 1
ATOM 637 C CA . GLN A 1 85 ? 2.356 -1.477 14.743 1.00 86.69 85 GLN A CA 1
ATOM 638 C C . GLN A 1 85 ? 3.407 -0.923 13.779 1.00 86.69 85 GLN A C 1
ATOM 640 O O . GLN A 1 85 ? 3.144 -0.676 12.604 1.00 86.69 85 GLN A O 1
ATOM 645 N N . THR A 1 86 ? 4.625 -0.748 14.288 1.00 90.19 86 THR A N 1
ATOM 646 C CA . THR A 1 86 ? 5.744 -0.252 13.489 1.00 90.19 86 THR A CA 1
ATOM 647 C C . THR A 1 86 ? 6.550 -1.382 12.867 1.00 90.19 86 THR A C 1
ATOM 649 O O . THR A 1 86 ? 6.784 -2.413 13.504 1.00 90.19 86 THR A O 1
ATOM 652 N N . CYS A 1 87 ? 7.032 -1.143 11.652 1.00 92.62 87 CYS A N 1
ATOM 653 C CA . CYS A 1 87 ? 7.946 -2.016 10.930 1.00 92.62 87 CYS A CA 1
ATOM 654 C C . CYS A 1 87 ? 9.298 -2.118 11.649 1.00 92.62 87 CYS A C 1
ATOM 656 O O . CYS A 1 87 ? 9.870 -1.104 12.058 1.00 92.62 87 CYS A O 1
ATOM 658 N N . ASP A 1 88 ? 9.838 -3.332 11.752 1.00 92.56 88 ASP A N 1
ATOM 659 C CA . ASP A 1 88 ? 11.184 -3.605 12.275 1.00 92.56 88 ASP A CA 1
ATOM 660 C C . ASP A 1 88 ? 12.137 -4.193 11.222 1.00 92.56 88 ASP A C 1
ATOM 662 O O . ASP A 1 88 ? 13.231 -4.666 11.542 1.00 92.56 88 ASP A O 1
ATOM 666 N N . ASN A 1 89 ? 11.745 -4.115 9.949 1.00 94.25 89 ASN A N 1
ATOM 667 C CA . ASN A 1 89 ? 12.625 -4.423 8.833 1.00 94.25 89 ASN A CA 1
ATOM 668 C C . ASN A 1 89 ? 13.645 -3.303 8.619 1.00 94.25 89 ASN A C 1
ATOM 670 O O . ASN A 1 89 ? 13.358 -2.111 8.777 1.00 94.25 89 ASN A O 1
ATOM 674 N N . HIS A 1 90 ? 14.836 -3.704 8.187 1.00 93.06 90 HIS A N 1
ATOM 675 C CA . HIS A 1 90 ? 15.949 -2.802 7.908 1.00 93.06 90 HIS A CA 1
ATOM 676 C C . HIS A 1 90 ? 16.269 -2.809 6.413 1.00 93.06 90 HIS A C 1
ATOM 678 O O . HIS A 1 90 ? 17.433 -2.866 6.024 1.00 93.06 90 HIS A O 1
ATOM 684 N N . CYS A 1 91 ? 15.221 -2.786 5.582 1.00 93.75 91 CYS A N 1
ATOM 685 C CA . CYS A 1 91 ? 15.352 -2.868 4.134 1.00 93.75 91 CYS A CA 1
ATOM 686 C C . CYS A 1 91 ? 16.262 -1.759 3.620 1.00 93.75 91 CYS A C 1
ATOM 688 O O . CYS A 1 91 ? 16.100 -0.587 3.966 1.00 93.75 91 CYS A O 1
ATOM 690 N N . GLU A 1 92 ? 17.179 -2.132 2.743 1.00 90.00 92 GLU A N 1
ATOM 691 C CA . GLU A 1 92 ? 18.120 -1.194 2.148 1.00 90.00 92 GLU A CA 1
ATOM 692 C C . GLU A 1 92 ? 17.431 -0.202 1.199 1.00 90.00 92 GLU A C 1
ATOM 694 O O . GLU A 1 92 ? 17.812 0.960 1.120 1.00 90.00 92 GLU A O 1
ATOM 699 N N . PHE A 1 93 ? 16.335 -0.634 0.573 1.00 92.31 93 PHE A N 1
ATOM 700 C CA . PHE A 1 93 ? 15.471 0.191 -0.270 1.00 92.31 93 PHE A CA 1
ATOM 701 C C . PHE A 1 93 ? 14.404 0.978 0.513 1.00 92.31 93 PHE A C 1
ATOM 703 O O . PHE A 1 93 ? 13.510 1.573 -0.085 1.00 92.31 93 PHE A O 1
ATOM 710 N N . CYS A 1 94 ? 14.435 0.982 1.853 1.00 92.25 94 CYS A N 1
ATOM 711 C CA . CYS A 1 94 ? 13.397 1.635 2.651 1.00 92.25 94 CYS A CA 1
ATOM 712 C C . CYS A 1 94 ? 13.403 3.154 2.432 1.00 92.25 94 CYS A C 1
ATOM 714 O O . CYS A 1 94 ? 14.301 3.855 2.901 1.00 92.25 94 CYS A O 1
ATOM 716 N N . PHE A 1 95 ? 12.354 3.672 1.793 1.00 88.69 95 PHE A N 1
ATOM 717 C CA . PHE A 1 95 ? 12.209 5.100 1.506 1.00 88.69 95 PHE A CA 1
ATOM 718 C C . PHE A 1 95 ? 12.295 5.984 2.761 1.00 88.69 95 PHE A C 1
ATOM 720 O O . PHE A 1 95 ? 12.889 7.056 2.727 1.00 88.69 95 PHE A O 1
ATOM 727 N N . ILE A 1 96 ? 11.801 5.510 3.909 1.00 89.75 96 ILE A N 1
ATOM 728 C CA . ILE A 1 96 ? 11.835 6.273 5.167 1.00 89.75 96 ILE A CA 1
ATOM 729 C C . ILE A 1 96 ? 13.271 6.535 5.652 1.00 89.75 96 ILE A C 1
ATOM 731 O O . ILE A 1 96 ? 13.544 7.602 6.196 1.00 89.75 96 ILE A O 1
ATOM 735 N N . TYR A 1 97 ? 14.211 5.608 5.425 1.00 89.12 97 TYR A N 1
ATOM 736 C CA . TYR A 1 97 ? 15.630 5.847 5.736 1.00 89.12 97 TYR A CA 1
ATOM 737 C C . TYR A 1 97 ? 16.296 6.840 4.779 1.00 89.12 97 TYR A C 1
ATOM 739 O O . TYR A 1 97 ? 17.361 7.367 5.084 1.00 89.12 97 TYR A O 1
ATOM 747 N N . GLN A 1 98 ? 15.665 7.100 3.638 1.00 91.12 98 GLN A N 1
ATOM 748 C CA . GLN A 1 98 ? 16.146 7.983 2.586 1.00 91.12 98 GLN A CA 1
ATOM 749 C C . GLN A 1 98 ? 15.529 9.395 2.653 1.00 91.12 98 GLN A C 1
ATOM 751 O O . GLN A 1 98 ? 15.764 10.219 1.762 1.00 91.12 98 GLN A O 1
ATOM 756 N N . LEU A 1 99 ? 14.727 9.690 3.682 1.00 91.19 99 LEU A N 1
ATOM 757 C CA . LEU A 1 99 ? 14.107 10.998 3.875 1.00 91.19 99 LEU A CA 1
ATOM 758 C C . LEU A 1 99 ? 15.113 12.029 4.421 1.00 91.19 99 LEU A C 1
ATOM 760 O O . LEU A 1 99 ? 15.928 11.697 5.284 1.00 91.19 99 LEU A O 1
ATOM 764 N N . PRO A 1 100 ? 15.037 13.305 3.989 1.00 91.12 100 PRO A N 1
ATOM 765 C CA . PRO A 1 100 ? 15.829 14.372 4.595 1.00 91.12 100 PRO A CA 1
ATOM 766 C C . PRO A 1 100 ? 15.499 14.530 6.081 1.00 91.12 100 PRO A C 1
ATOM 768 O O . PRO A 1 100 ? 14.366 14.249 6.466 1.00 91.12 100 PRO A O 1
ATOM 771 N N . PRO A 1 101 ? 16.421 15.043 6.914 1.00 90.31 101 PRO A N 1
ATOM 772 C CA . PRO A 1 101 ? 16.118 15.416 8.294 1.00 90.31 101 PRO A CA 1
ATOM 773 C C . PRO A 1 101 ? 15.205 16.657 8.365 1.00 90.31 101 PRO A C 1
ATOM 775 O O . PRO A 1 101 ? 15.186 17.483 7.455 1.00 90.31 101 PRO A O 1
ATOM 778 N N . GLY A 1 102 ? 14.480 16.817 9.477 1.00 91.50 102 GLY A N 1
ATOM 779 C CA . GLY A 1 102 ? 13.672 18.014 9.764 1.00 91.50 102 GLY A CA 1
ATOM 780 C C . GLY A 1 102 ? 12.256 18.030 9.171 1.00 91.50 102 GLY A C 1
ATOM 781 O O . GLY A 1 102 ? 11.565 19.041 9.284 1.00 91.50 102 GLY A O 1
ATOM 782 N N . LEU A 1 103 ? 11.798 16.931 8.569 1.00 91.31 103 LEU A N 1
ATOM 783 C CA . LEU A 1 103 ? 10.418 16.781 8.111 1.00 91.31 103 LEU A CA 1
ATOM 784 C C . LEU A 1 103 ? 9.442 16.565 9.281 1.00 91.31 103 LEU A C 1
ATOM 786 O O . LEU A 1 103 ? 9.823 16.352 10.437 1.00 91.31 103 LEU A O 1
ATOM 790 N N . ARG A 1 104 ? 8.139 16.606 8.970 1.00 91.44 104 ARG A N 1
ATOM 791 C CA . ARG A 1 104 ? 7.079 16.275 9.932 1.00 91.44 104 ARG A CA 1
ATOM 792 C C . ARG A 1 104 ? 7.299 14.864 10.477 1.00 91.44 104 ARG A C 1
ATOM 794 O O . ARG A 1 104 ? 7.528 13.938 9.708 1.00 91.44 104 ARG A O 1
ATOM 801 N N . GLN A 1 105 ? 7.161 14.696 11.792 1.00 84.69 105 GLN A N 1
ATOM 802 C CA . GLN A 1 105 ? 7.440 13.424 12.474 1.00 84.69 105 GLN A CA 1
ATOM 803 C C . GLN A 1 105 ? 6.639 12.239 11.920 1.00 84.69 105 GLN A C 1
ATOM 805 O O . GLN A 1 105 ? 7.151 11.127 11.863 1.00 84.69 105 GLN A O 1
ATOM 810 N N . SER A 1 106 ? 5.414 12.487 11.449 1.00 83.38 106 SER A N 1
ATOM 811 C CA . SER A 1 106 ? 4.567 11.469 10.825 1.00 83.38 106 SER A CA 1
ATOM 812 C C . SER A 1 106 ? 5.175 10.845 9.566 1.00 83.38 106 SER A C 1
ATOM 814 O O . SER A 1 106 ? 4.852 9.707 9.263 1.00 83.38 106 SER A O 1
ATOM 816 N N . LEU A 1 107 ? 6.066 11.548 8.855 1.00 86.75 107 LEU A N 1
ATOM 817 C CA . LEU A 1 107 ? 6.719 11.033 7.645 1.00 86.75 107 LEU A CA 1
ATOM 818 C C . LEU A 1 107 ? 7.835 10.023 7.954 1.00 86.75 107 LEU A C 1
ATOM 820 O O . LEU A 1 107 ? 8.201 9.244 7.083 1.00 86.75 107 LEU A O 1
ATOM 824 N N . TYR A 1 108 ? 8.366 10.011 9.181 1.00 88.06 108 TYR A N 1
ATOM 825 C CA . TYR A 1 108 ? 9.396 9.049 9.595 1.00 88.06 108 TYR A CA 1
ATOM 826 C C . TYR A 1 108 ? 8.824 7.790 10.252 1.00 88.06 108 TYR A C 1
ATOM 828 O O . TYR A 1 108 ? 9.582 6.902 10.652 1.00 88.06 108 TYR A O 1
ATOM 836 N N . LEU A 1 109 ? 7.500 7.713 10.413 1.00 87.06 109 LEU A N 1
ATOM 837 C CA . LEU A 1 109 ? 6.852 6.544 10.983 1.00 87.06 109 LEU A CA 1
ATOM 838 C C . LEU A 1 109 ? 6.863 5.413 9.957 1.00 87.06 109 LEU A C 1
ATOM 840 O O . LEU A 1 109 ? 6.256 5.527 8.900 1.00 87.06 109 LEU A O 1
ATOM 844 N N . LYS A 1 110 ? 7.534 4.313 10.297 1.00 89.50 110 LYS A N 1
ATOM 845 C CA . LYS A 1 110 ? 7.469 3.074 9.525 1.00 89.50 110 LYS A CA 1
ATOM 846 C C . LYS A 1 110 ? 6.317 2.237 10.038 1.00 89.50 110 LYS A C 1
ATOM 848 O O . LYS A 1 110 ? 6.466 1.596 11.079 1.00 89.50 110 LYS A O 1
ATOM 853 N N . ASP A 1 111 ? 5.193 2.239 9.351 1.00 88.06 111 ASP A N 1
ATOM 854 C CA . ASP A 1 111 ? 4.102 1.337 9.681 1.00 88.06 111 ASP A CA 1
ATOM 855 C C . ASP A 1 111 ? 4.288 -0.046 9.038 1.00 88.06 111 ASP A C 1
ATOM 857 O O . ASP A 1 111 ? 4.969 -0.216 8.030 1.00 88.06 111 ASP A O 1
ATOM 861 N N . ASP A 1 112 ? 3.755 -1.061 9.711 1.00 92.00 112 ASP A N 1
ATOM 862 C CA . ASP A 1 112 ? 3.583 -2.435 9.214 1.00 92.00 112 ASP A CA 1
ATOM 863 C C . ASP A 1 112 ? 2.261 -2.980 9.788 1.00 92.00 112 ASP A C 1
ATOM 865 O O . ASP A 1 112 ? 2.179 -4.111 10.276 1.00 92.00 112 ASP A O 1
ATOM 869 N N . ASP A 1 113 ? 1.253 -2.101 9.845 1.00 92.19 113 ASP A N 1
ATOM 870 C CA . ASP A 1 113 ? -0.032 -2.315 10.510 1.00 92.19 113 ASP A CA 1
ATOM 871 C C . ASP A 1 113 ? -1.114 -2.599 9.462 1.00 92.19 113 ASP A C 1
ATOM 873 O O . ASP A 1 113 ? -1.418 -1.755 8.616 1.00 92.19 113 ASP A O 1
ATOM 877 N N . TYR A 1 114 ? -1.719 -3.787 9.513 1.00 93.12 114 TYR A N 1
ATOM 878 C CA . TYR A 1 114 ? -2.754 -4.185 8.554 1.00 93.12 114 TYR A CA 1
ATOM 879 C C . TYR A 1 114 ? -3.994 -3.287 8.626 1.00 93.12 114 TYR A C 1
ATOM 881 O O . TYR A 1 114 ? -4.710 -3.164 7.636 1.00 93.12 114 TYR A O 1
ATOM 889 N N . ARG A 1 115 ? -4.243 -2.624 9.764 1.00 92.00 115 ARG A N 1
ATOM 890 C CA . ARG A 1 115 ? -5.353 -1.674 9.901 1.00 92.00 115 ARG A CA 1
ATOM 891 C C . ARG A 1 115 ? -5.104 -0.449 9.035 1.00 92.00 115 ARG A C 1
ATOM 893 O O . ARG A 1 115 ? -5.994 -0.013 8.319 1.00 92.00 115 ARG A O 1
ATOM 900 N N . LEU A 1 116 ? -3.875 0.070 9.029 1.00 89.94 116 LEU A N 1
ATOM 901 C CA . LEU A 1 116 ? -3.493 1.161 8.127 1.00 89.94 116 LEU A CA 1
ATOM 902 C C . LEU A 1 116 ? -3.456 0.698 6.667 1.00 89.94 116 LEU A C 1
ATOM 904 O O . LEU A 1 116 ? -3.811 1.468 5.781 1.00 89.94 116 LEU A O 1
ATOM 908 N N . SER A 1 117 ? -3.117 -0.569 6.422 1.00 90.75 117 SER A N 1
ATOM 909 C CA . SER A 1 117 ? -3.241 -1.176 5.096 1.00 90.75 117 SER A CA 1
ATOM 910 C C . SER A 1 117 ? -4.683 -1.168 4.582 1.00 90.75 117 SER A C 1
ATOM 912 O O . SER A 1 117 ? -4.939 -0.706 3.475 1.00 90.75 117 SER A O 1
ATOM 914 N N . PHE A 1 118 ? -5.638 -1.582 5.416 1.00 89.44 118 PHE A N 1
ATOM 915 C CA . PHE A 1 118 ? -7.069 -1.591 5.102 1.00 89.44 118 PHE A CA 1
ATOM 916 C C . PHE A 1 118 ? -7.671 -0.187 4.932 1.00 89.44 118 PHE A C 1
ATOM 918 O O . PHE A 1 118 ? -8.539 0.014 4.078 1.00 89.44 118 PHE A O 1
ATOM 925 N N . LEU A 1 119 ? -7.254 0.767 5.772 1.00 85.19 119 LEU A N 1
ATOM 926 C CA . LEU A 1 119 ? -7.822 2.119 5.810 1.00 85.19 119 LEU A CA 1
ATOM 927 C C . LEU A 1 119 ? -7.233 3.040 4.737 1.00 85.19 119 LEU A C 1
ATOM 929 O O . LEU A 1 119 ? -7.947 3.892 4.216 1.00 85.19 119 LEU A O 1
ATOM 933 N N . TYR A 1 120 ? -5.937 2.904 4.449 1.00 84.25 120 TYR A N 1
ATOM 934 C CA . TYR A 1 120 ? -5.169 3.887 3.677 1.00 84.25 120 TYR A CA 1
ATOM 935 C C . TYR A 1 120 ? -4.356 3.293 2.532 1.00 84.25 120 TYR A C 1
ATOM 937 O O . TYR A 1 120 ? -3.670 4.027 1.829 1.00 84.25 120 TYR A O 1
ATOM 945 N N . GLY A 1 121 ? -4.395 1.977 2.348 1.00 88.19 121 GLY A N 1
ATOM 946 C CA . GLY A 1 121 ? -3.621 1.320 1.306 1.00 88.19 121 GLY A CA 1
ATOM 947 C C . GLY A 1 121 ? -2.126 1.199 1.601 1.00 88.19 121 GLY A C 1
ATOM 948 O O . GLY A 1 121 ? -1.337 0.908 0.704 1.00 88.19 121 GLY A O 1
ATOM 949 N N . ASN A 1 122 ? -1.709 1.408 2.853 1.00 89.44 122 ASN A N 1
ATOM 950 C CA . ASN A 1 122 ? -0.308 1.266 3.233 1.00 89.44 122 ASN A CA 1
ATOM 951 C C . ASN A 1 122 ? 0.159 -0.188 3.082 1.00 89.44 122 ASN A C 1
ATOM 953 O O . ASN A 1 122 ? -0.530 -1.133 3.473 1.00 89.44 122 ASN A O 1
ATOM 957 N N . PHE A 1 123 ? 1.364 -0.381 2.555 1.00 92.50 123 PHE A N 1
ATOM 958 C CA . PHE A 1 123 ? 1.896 -1.718 2.346 1.00 92.50 123 PHE A CA 1
ATOM 959 C C . PHE A 1 123 ? 2.460 -2.326 3.634 1.00 92.50 123 PHE A C 1
ATOM 961 O O . PHE A 1 123 ? 3.313 -1.738 4.296 1.00 92.50 123 PHE A O 1
ATOM 968 N N . THR A 1 124 ? 2.041 -3.553 3.950 1.00 95.12 124 THR A N 1
ATOM 969 C CA . THR A 1 124 ? 2.610 -4.365 5.030 1.00 95.12 124 THR A CA 1
ATOM 970 C C . THR A 1 124 ? 3.473 -5.499 4.481 1.00 95.12 124 THR A C 1
ATOM 972 O O . THR A 1 124 ? 3.159 -6.174 3.505 1.00 95.12 124 THR A O 1
ATOM 975 N N . THR A 1 125 ? 4.587 -5.759 5.148 1.00 95.75 125 THR A N 1
ATOM 976 C CA . THR A 1 125 ? 5.489 -6.889 4.894 1.00 95.75 125 THR A CA 1
ATOM 977 C C . THR A 1 125 ? 5.014 -8.193 5.547 1.00 95.75 125 THR A C 1
ATOM 979 O O . THR A 1 125 ? 5.619 -9.255 5.327 1.00 95.75 125 THR A O 1
ATOM 982 N N . LEU A 1 126 ? 3.976 -8.115 6.391 1.00 96.50 126 LEU A N 1
ATOM 983 C CA . LEU A 1 126 ? 3.437 -9.185 7.236 1.00 96.50 126 LEU A CA 1
ATOM 984 C C . LEU A 1 126 ? 4.457 -9.790 8.218 1.00 96.50 126 LEU A C 1
ATOM 986 O O . LEU A 1 126 ? 4.213 -10.836 8.815 1.00 96.50 126 LEU A O 1
ATOM 990 N N . THR A 1 127 ? 5.625 -9.167 8.401 1.00 95.25 127 THR A N 1
ATOM 991 C CA . THR A 1 127 ? 6.698 -9.720 9.249 1.00 95.25 127 THR A CA 1
ATOM 992 C C . THR A 1 127 ? 6.364 -9.663 10.733 1.00 95.25 127 THR A C 1
ATOM 994 O O . THR A 1 127 ? 6.830 -10.503 11.507 1.00 95.25 127 THR A O 1
ATOM 997 N N . ARG A 1 128 ? 5.543 -8.693 11.135 1.00 93.25 128 ARG A N 1
ATOM 998 C CA . ARG A 1 128 ? 5.002 -8.539 12.489 1.00 93.25 128 ARG A CA 1
ATOM 999 C C . ARG A 1 128 ? 3.586 -9.114 12.651 1.00 93.25 128 ARG A C 1
ATOM 1001 O O . ARG A 1 128 ? 3.043 -9.032 13.744 1.00 93.25 128 ARG A O 1
ATOM 1008 N N . PHE A 1 129 ? 3.006 -9.680 11.592 1.00 95.06 129 PHE A N 1
ATOM 1009 C CA . PHE A 1 129 ? 1.639 -10.204 11.579 1.00 95.06 129 PHE A CA 1
ATOM 1010 C C . PHE A 1 129 ? 1.539 -11.517 12.369 1.00 95.06 129 PHE A C 1
ATOM 1012 O O . PHE A 1 129 ? 2.421 -12.379 12.261 1.00 95.06 129 PHE A O 1
ATOM 1019 N N . THR A 1 130 ? 0.487 -11.655 13.172 1.00 95.31 130 THR A N 1
ATOM 1020 C CA . THR A 1 130 ? 0.275 -12.766 14.115 1.00 95.31 130 THR A CA 1
ATOM 1021 C C . THR A 1 130 ? -0.970 -13.590 13.779 1.00 95.31 130 THR A C 1
ATOM 1023 O O . THR A 1 130 ? -1.783 -13.203 12.941 1.00 95.31 130 THR A O 1
ATOM 1026 N N . GLU A 1 131 ? -1.156 -14.732 14.452 1.00 96.06 131 GLU A N 1
ATOM 1027 C CA . GLU A 1 131 ? -2.396 -15.511 14.350 1.00 96.06 131 GLU A CA 1
ATOM 1028 C C . GLU A 1 131 ? -3.631 -14.710 14.795 1.00 96.06 131 GLU A C 1
ATOM 1030 O O . GLU A 1 131 ? -4.697 -14.865 14.203 1.00 96.06 131 GLU A O 1
ATOM 1035 N N . LEU A 1 132 ? -3.493 -13.851 15.816 1.00 95.69 132 LEU A N 1
ATOM 1036 C CA . LEU A 1 132 ? -4.589 -13.011 16.307 1.00 95.69 132 LEU A CA 1
ATOM 1037 C C . LEU A 1 132 ? -4.980 -11.953 15.269 1.00 95.69 132 LEU A C 1
ATOM 1039 O O . LEU A 1 132 ? -6.167 -11.734 15.041 1.00 95.69 132 LEU A O 1
ATOM 1043 N N . ASP A 1 133 ? -3.989 -11.357 14.599 1.00 96.19 133 ASP A N 1
ATOM 1044 C CA . ASP A 1 133 ? -4.234 -10.411 13.505 1.00 96.19 133 ASP A CA 1
ATOM 1045 C C . ASP A 1 133 ? -4.951 -11.100 12.340 1.00 96.19 133 ASP A C 1
ATOM 1047 O O . ASP A 1 133 ? -5.922 -10.566 11.810 1.00 96.19 133 ASP A O 1
ATOM 1051 N N . LEU A 1 134 ? -4.519 -12.316 11.971 1.00 97.12 134 LEU A N 1
ATOM 1052 C CA . LEU A 1 134 ? -5.192 -13.101 10.935 1.00 97.12 134 LEU A CA 1
ATOM 1053 C C . LEU A 1 134 ? -6.647 -13.393 11.315 1.00 97.12 134 LEU A C 1
ATOM 1055 O O . LEU A 1 134 ? -7.532 -13.209 10.484 1.00 97.12 134 LEU A O 1
ATOM 1059 N N . ALA A 1 135 ? -6.889 -13.850 12.546 1.00 97.06 135 ALA A N 1
ATOM 1060 C CA . ALA A 1 135 ? -8.231 -14.168 13.023 1.00 97.06 135 ALA A CA 1
ATOM 1061 C C . ALA A 1 135 ? -9.152 -12.948 12.927 1.00 97.06 135 ALA A C 1
ATOM 1063 O O . ALA A 1 135 ? -10.227 -13.047 12.341 1.00 97.06 135 ALA A O 1
ATOM 1064 N N . ARG A 1 136 ? -8.681 -11.789 13.401 1.00 94.81 136 ARG A N 1
ATOM 1065 C CA . ARG A 1 136 ? -9.434 -10.535 13.341 1.00 94.81 136 ARG A CA 1
ATOM 1066 C C . ARG A 1 136 ? -9.722 -10.104 11.904 1.00 94.81 136 ARG A C 1
ATOM 1068 O O . ARG A 1 136 ? -10.867 -9.823 11.570 1.00 94.81 136 ARG A O 1
ATOM 1075 N N . VAL A 1 137 ? -8.709 -10.108 11.033 1.00 95.12 137 VAL A N 1
ATOM 1076 C CA . VAL A 1 137 ? -8.877 -9.761 9.611 1.00 95.12 137 VAL A CA 1
ATOM 1077 C C . VAL A 1 137 ? -9.917 -10.653 8.934 1.00 95.12 137 VAL A C 1
ATOM 1079 O O . VAL A 1 137 ? -10.712 -10.163 8.136 1.00 95.12 137 VAL A O 1
ATOM 1082 N N . VAL A 1 138 ? -9.931 -11.948 9.243 1.00 94.62 138 VAL A N 1
ATOM 1083 C CA . VAL A 1 138 ? -10.891 -12.899 8.670 1.00 94.62 138 VAL A CA 1
ATOM 1084 C C . VAL A 1 138 ? -12.297 -12.695 9.233 1.00 94.62 138 VAL A C 1
ATOM 1086 O O . VAL A 1 138 ? -13.255 -12.665 8.461 1.00 94.62 138 VAL A O 1
ATOM 1089 N N . GLU A 1 139 ? -12.430 -12.552 10.551 1.00 93.56 139 GLU A N 1
ATOM 1090 C CA . GLU A 1 139 ? -13.717 -12.376 11.233 1.00 93.56 139 GLU A CA 1
ATOM 1091 C C . GLU A 1 139 ? -14.410 -11.079 10.805 1.00 93.56 139 GLU A C 1
ATOM 1093 O O . GLU A 1 139 ? -15.582 -11.090 10.424 1.00 93.56 139 GLU A O 1
ATOM 1098 N N . GLU A 1 140 ? -13.657 -9.981 10.772 1.00 90.25 140 GLU A N 1
ATOM 1099 C CA . GLU A 1 140 ? -14.150 -8.658 10.386 1.00 90.25 140 GLU A CA 1
ATOM 1100 C C . GLU A 1 140 ? -14.092 -8.414 8.864 1.00 90.25 140 GLU A C 1
ATOM 1102 O O . GLU A 1 140 ? -14.535 -7.371 8.387 1.00 90.25 140 GLU A O 1
ATOM 1107 N N . LYS A 1 141 ? -13.572 -9.375 8.083 1.00 90.31 141 LYS A N 1
ATOM 1108 C CA . LYS A 1 141 ? -13.391 -9.302 6.618 1.00 90.31 141 LYS A CA 1
ATOM 1109 C C . LYS A 1 141 ? -12.640 -8.048 6.156 1.00 90.31 141 LYS A C 1
ATOM 1111 O O . LYS A 1 141 ? -13.040 -7.369 5.208 1.00 90.31 141 LYS A O 1
ATOM 1116 N N . LEU A 1 142 ? -11.523 -7.751 6.813 1.00 89.31 142 LEU A N 1
ATOM 1117 C CA . LEU A 1 142 ? -10.715 -6.567 6.535 1.00 89.31 142 LEU A CA 1
ATOM 1118 C C . LEU A 1 142 ? -9.905 -6.749 5.241 1.00 89.31 142 LEU A C 1
ATOM 1120 O O . LEU A 1 142 ? -8.777 -7.232 5.260 1.00 89.31 142 LEU A O 1
ATOM 1124 N N . GLY A 1 143 ? -10.472 -6.342 4.107 1.00 88.62 143 GLY A N 1
ATOM 1125 C CA . GLY A 1 143 ? -9.768 -6.187 2.827 1.00 88.62 143 GLY A CA 1
ATOM 1126 C C . GLY A 1 143 ? -10.360 -5.040 1.995 1.00 88.62 143 GLY A C 1
ATOM 1127 O O . GLY A 1 143 ? -11.472 -4.636 2.329 1.00 88.62 143 GLY A O 1
ATOM 1128 N N . PRO A 1 144 ? -9.665 -4.511 0.966 1.00 93.75 144 PRO A N 1
ATOM 1129 C CA . PRO A 1 144 ? -8.379 -5.003 0.495 1.00 93.75 144 PRO A CA 1
ATOM 1130 C C . PRO A 1 144 ? -7.229 -4.675 1.448 1.00 93.75 144 PRO A C 1
ATOM 1132 O O . PRO A 1 144 ? -7.274 -3.695 2.191 1.00 93.75 144 PRO A O 1
ATOM 1135 N N . LEU A 1 145 ? -6.207 -5.528 1.432 1.00 94.19 145 LEU A N 1
ATOM 1136 C CA . LEU A 1 145 ? -4.918 -5.289 2.080 1.00 94.19 145 LEU A CA 1
ATOM 1137 C C . LEU A 1 145 ? -3.820 -5.144 1.028 1.00 94.19 145 LEU A C 1
ATOM 1139 O O . LEU A 1 145 ? -3.884 -5.730 -0.048 1.00 94.19 145 LEU A O 1
ATOM 1143 N N . TYR A 1 146 ? -2.772 -4.409 1.366 1.00 96.56 146 TYR A N 1
ATOM 1144 C CA . TYR A 1 146 ? -1.648 -4.115 0.487 1.00 96.56 146 TYR A CA 1
ATOM 1145 C C . TYR A 1 146 ? -0.397 -4.764 1.068 1.00 96.56 146 TYR A C 1
ATOM 1147 O O . TYR A 1 146 ? 0.013 -4.465 2.189 1.00 96.56 146 TYR A O 1
ATOM 1155 N N . VAL A 1 147 ? 0.193 -5.710 0.338 1.00 97.94 147 VAL A N 1
ATOM 1156 C CA . VAL A 1 147 ? 1.259 -6.584 0.841 1.00 97.94 147 VAL A CA 1
ATOM 1157 C C . VAL A 1 147 ? 2.540 -6.422 0.032 1.00 97.94 147 VAL A C 1
ATOM 1159 O O . VAL A 1 147 ? 2.594 -6.682 -1.168 1.00 97.94 147 VAL A O 1
ATOM 1162 N N . SER A 1 148 ? 3.616 -6.062 0.720 1.00 97.00 148 SER A N 1
ATOM 1163 C CA . SER A 1 148 ? 4.974 -6.003 0.186 1.00 97.00 148 SER A CA 1
ATOM 1164 C C . SER A 1 148 ? 5.563 -7.413 0.039 1.00 97.00 148 SER A C 1
ATOM 1166 O O . SER A 1 148 ? 6.079 -8.009 0.997 1.00 97.00 148 SER A O 1
ATOM 1168 N N . ILE A 1 149 ? 5.477 -7.968 -1.173 1.00 98.25 149 ILE A N 1
ATOM 1169 C CA . ILE A 1 149 ? 5.957 -9.315 -1.508 1.00 98.25 149 ILE A CA 1
ATOM 1170 C C . ILE A 1 149 ? 7.466 -9.291 -1.757 1.00 98.25 149 ILE A C 1
ATOM 1172 O O . ILE A 1 149 ? 8.182 -10.040 -1.096 1.00 98.25 149 ILE A O 1
ATOM 1176 N N . HIS A 1 150 ? 7.937 -8.401 -2.639 1.00 98.06 150 HIS A N 1
ATOM 1177 C CA . HIS A 1 150 ? 9.333 -8.230 -3.095 1.00 98.06 150 HIS A CA 1
ATOM 1178 C C . HIS A 1 150 ? 9.981 -9.440 -3.790 1.00 98.06 150 HIS A C 1
ATOM 1180 O O . HIS A 1 150 ? 10.536 -9.293 -4.872 1.00 98.06 150 HIS A O 1
ATOM 1186 N N . ALA A 1 151 ? 9.917 -10.628 -3.201 1.00 98.31 151 ALA A N 1
ATOM 1187 C CA . ALA A 1 151 ? 10.382 -11.880 -3.788 1.00 98.31 151 ALA A CA 1
ATOM 1188 C C . ALA A 1 151 ? 9.624 -13.042 -3.136 1.00 98.31 151 ALA A C 1
ATOM 1190 O O . ALA A 1 151 ? 9.283 -12.965 -1.956 1.00 98.31 151 ALA A O 1
ATOM 1191 N N . THR A 1 152 ? 9.356 -14.126 -3.863 1.00 98.12 152 THR A N 1
ATOM 1192 C CA . THR A 1 152 ? 8.748 -15.327 -3.253 1.00 98.12 152 THR A CA 1
ATOM 1193 C C . THR A 1 152 ? 9.776 -16.284 -2.652 1.00 98.12 152 THR A C 1
ATOM 1195 O O . THR A 1 152 ? 9.428 -17.080 -1.777 1.00 98.12 152 THR A O 1
ATOM 1198 N N . ASP A 1 153 ? 11.035 -16.183 -3.085 1.00 98.00 153 ASP A N 1
ATOM 1199 C CA . ASP A 1 153 ? 12.149 -16.926 -2.506 1.00 98.00 153 ASP A CA 1
ATOM 1200 C C . ASP A 1 153 ? 12.437 -16.434 -1.074 1.00 98.00 153 ASP A C 1
ATOM 1202 O O . ASP A 1 153 ? 12.630 -15.230 -0.860 1.00 98.00 153 ASP A O 1
ATOM 1206 N N . PRO A 1 154 ? 12.460 -17.341 -0.082 1.00 97.31 154 PRO A N 1
ATOM 1207 C CA . PRO A 1 154 ? 12.591 -16.976 1.324 1.00 97.31 154 PRO A CA 1
ATOM 1208 C C . PRO A 1 154 ? 13.952 -16.358 1.673 1.00 97.31 154 PRO A C 1
ATOM 1210 O O . PRO A 1 154 ? 14.013 -15.465 2.527 1.00 97.31 154 PRO A O 1
ATOM 1213 N N . ASP A 1 155 ? 15.029 -16.789 1.020 1.00 97.88 155 ASP A N 1
ATOM 1214 C CA . ASP A 1 155 ? 16.386 -16.312 1.283 1.00 97.88 155 ASP A CA 1
ATOM 1215 C C . ASP A 1 155 ? 16.578 -14.921 0.676 1.00 97.88 155 ASP A C 1
ATOM 1217 O O . ASP A 1 155 ? 17.007 -13.996 1.370 1.00 97.88 155 ASP A O 1
ATOM 1221 N N . VAL A 1 156 ? 16.138 -14.724 -0.573 1.00 98.06 156 VAL A N 1
ATOM 1222 C CA . VAL A 1 156 ? 16.138 -13.399 -1.213 1.00 98.06 156 VAL A CA 1
ATOM 1223 C C . VAL A 1 156 ? 15.292 -12.425 -0.399 1.00 98.06 156 VAL A C 1
ATOM 1225 O O . VAL A 1 156 ? 15.755 -11.339 -0.047 1.00 98.06 156 VAL A O 1
ATOM 1228 N N . ARG A 1 157 ? 14.061 -12.811 -0.046 1.00 97.75 157 ARG A N 1
ATOM 1229 C CA . ARG A 1 157 ? 13.137 -11.925 0.668 1.00 97.75 157 ARG A CA 1
ATOM 1230 C C . ARG A 1 157 ? 13.648 -11.555 2.058 1.00 97.75 157 ARG A C 1
ATOM 1232 O O . ARG A 1 157 ? 13.565 -10.392 2.453 1.00 97.75 157 ARG A O 1
ATOM 1239 N N . SER A 1 158 ? 14.166 -12.519 2.817 1.00 97.44 158 SER A N 1
ATOM 1240 C CA . SER A 1 158 ? 14.727 -12.240 4.145 1.00 97.44 158 SER A CA 1
ATOM 1241 C C . SER A 1 158 ? 15.970 -11.349 4.071 1.00 97.44 158 SER A C 1
ATOM 1243 O O . SER A 1 158 ? 16.104 -10.445 4.901 1.00 97.44 158 SER A O 1
ATOM 1245 N N . GLY A 1 159 ? 16.818 -11.532 3.051 1.00 96.81 159 GLY A N 1
ATOM 1246 C CA . GLY A 1 159 ? 17.960 -10.663 2.760 1.00 96.81 159 GLY A CA 1
ATOM 1247 C C . GLY A 1 159 ? 17.535 -9.233 2.425 1.00 96.81 159 GLY A C 1
ATOM 1248 O O . GLY A 1 159 ? 18.008 -8.288 3.055 1.00 96.81 159 GLY A O 1
ATOM 1249 N N . MET A 1 160 ? 16.570 -9.075 1.515 1.00 96.19 160 MET A N 1
ATOM 1250 C CA . MET A 1 160 ? 15.982 -7.785 1.129 1.00 96.19 160 MET A CA 1
ATOM 1251 C C . MET A 1 160 ? 15.424 -7.006 2.326 1.00 96.19 160 MET A C 1
ATOM 1253 O O . MET A 1 160 ? 15.680 -5.810 2.469 1.00 96.19 160 MET A O 1
ATOM 1257 N N . LEU A 1 161 ? 14.678 -7.683 3.205 1.00 96.25 161 LEU A N 1
ATOM 1258 C CA . LEU A 1 161 ? 14.088 -7.071 4.399 1.00 96.25 161 LEU A CA 1
ATOM 1259 C C . LEU A 1 161 ? 15.083 -6.904 5.556 1.00 96.25 161 LEU A C 1
ATOM 1261 O O . LEU A 1 161 ? 14.779 -6.226 6.544 1.00 96.25 161 LEU A O 1
ATOM 1265 N N . ARG A 1 162 ? 16.255 -7.546 5.458 1.00 95.56 162 ARG A N 1
ATOM 1266 C CA . ARG A 1 162 ? 17.214 -7.740 6.555 1.00 95.56 162 ARG A CA 1
ATOM 1267 C C . ARG A 1 162 ? 16.516 -8.233 7.830 1.00 95.56 162 ARG A C 1
ATOM 1269 O O . ARG A 1 162 ? 16.770 -7.744 8.930 1.00 95.56 162 ARG A O 1
ATOM 1276 N N . ASN A 1 163 ? 15.597 -9.186 7.662 1.00 96.50 163 ASN A N 1
ATOM 1277 C CA . ASN A 1 163 ? 14.782 -9.750 8.736 1.00 96.50 163 ASN A CA 1
ATOM 1278 C C . ASN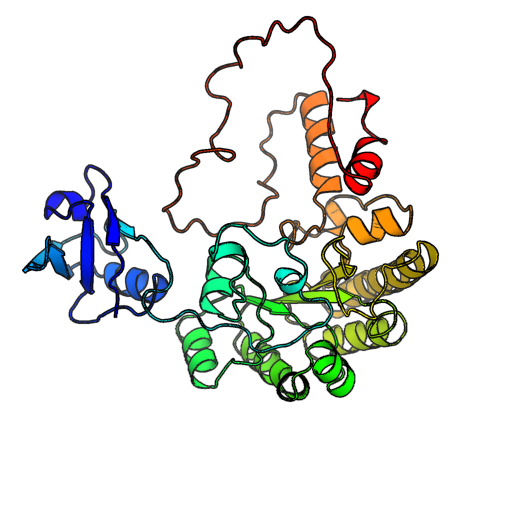 A 1 163 ? 14.499 -11.239 8.470 1.00 96.50 163 ASN A C 1
ATOM 1280 O O . ASN A 1 163 ? 13.845 -11.561 7.473 1.00 96.50 163 ASN A O 1
ATOM 1284 N N . PRO A 1 164 ? 14.905 -12.163 9.363 1.00 94.81 164 PRO A N 1
ATOM 1285 C CA . PRO A 1 164 ? 14.685 -13.596 9.166 1.00 94.81 164 PRO A CA 1
ATOM 1286 C C . PRO A 1 164 ? 13.197 -13.976 9.130 1.00 94.81 164 PRO A C 1
ATOM 1288 O O . PRO A 1 164 ? 12.825 -14.933 8.453 1.00 94.81 164 PRO A O 1
ATOM 1291 N N . ARG A 1 165 ? 12.308 -13.205 9.780 1.00 95.88 165 ARG A N 1
ATOM 1292 C CA . ARG A 1 165 ? 10.851 -13.419 9.657 1.00 95.88 165 ARG A CA 1
ATOM 1293 C C . ARG A 1 165 ? 10.355 -13.213 8.228 1.00 95.88 165 ARG A C 1
ATOM 1295 O O . ARG A 1 165 ? 9.344 -13.803 7.849 1.00 95.88 165 ARG A O 1
ATOM 1302 N N . GLY A 1 166 ? 11.098 -12.461 7.416 1.00 94.31 166 GLY A N 1
ATOM 1303 C CA . GLY A 1 166 ? 10.827 -12.266 6.000 1.00 94.31 166 GLY A CA 1
ATOM 1304 C C . GLY A 1 166 ? 10.746 -13.568 5.199 1.00 94.31 166 GLY A C 1
ATOM 1305 O O . GLY A 1 166 ? 9.938 -13.648 4.277 1.00 94.31 166 GLY A O 1
ATOM 1306 N N . ALA A 1 167 ? 11.492 -14.604 5.595 1.00 95.06 167 ALA A N 1
ATOM 1307 C CA . ALA A 1 167 ? 11.478 -15.909 4.935 1.00 95.06 167 ALA A CA 1
ATOM 1308 C C . ALA A 1 167 ? 10.128 -16.636 5.068 1.00 95.06 167 ALA A C 1
ATOM 1310 O O . ALA A 1 167 ? 9.744 -17.413 4.199 1.00 95.06 167 ALA A O 1
ATOM 1311 N N . THR A 1 168 ? 9.390 -16.396 6.158 1.00 95.19 168 THR A N 1
ATOM 1312 C CA . THR A 1 168 ? 8.172 -17.161 6.483 1.00 95.19 168 THR A CA 1
ATOM 1313 C C . THR A 1 168 ? 6.891 -16.336 6.438 1.00 95.19 168 THR A C 1
ATOM 1315 O O . THR A 1 168 ? 5.809 -16.922 6.388 1.00 95.19 168 THR A O 1
ATOM 1318 N N . SER A 1 169 ? 6.966 -15.000 6.412 1.00 95.19 169 SER A N 1
ATOM 1319 C CA . SER A 1 169 ? 5.775 -14.150 6.543 1.00 95.19 169 SER A CA 1
ATOM 1320 C C . SER A 1 169 ? 4.786 -14.251 5.374 1.00 95.19 169 SER A C 1
ATOM 1322 O O . SER A 1 169 ? 3.597 -14.020 5.572 1.00 95.19 169 SER A O 1
ATOM 1324 N N . LEU A 1 170 ? 5.209 -14.703 4.184 1.00 96.31 170 LEU A N 1
ATOM 1325 C CA . LEU A 1 170 ? 4.298 -14.965 3.054 1.00 96.31 170 LEU A CA 1
ATOM 1326 C C . LEU A 1 170 ? 3.340 -16.152 3.284 1.00 96.31 170 LEU A C 1
ATOM 1328 O O . LEU A 1 170 ? 2.443 -16.392 2.469 1.00 96.31 170 LEU A O 1
ATOM 1332 N N . ARG A 1 171 ? 3.477 -16.887 4.396 1.00 95.94 171 ARG A N 1
ATOM 1333 C CA . ARG A 1 171 ? 2.439 -17.823 4.856 1.00 95.94 171 ARG A CA 1
ATOM 1334 C C . ARG A 1 171 ? 1.141 -17.097 5.223 1.00 95.94 171 ARG A C 1
ATOM 1336 O O . ARG A 1 171 ? 0.065 -17.637 4.998 1.00 95.94 171 ARG A O 1
ATOM 1343 N N . TRP A 1 172 ? 1.240 -15.869 5.738 1.00 97.75 172 TRP A N 1
ATOM 1344 C CA . TRP A 1 172 ? 0.083 -15.054 6.101 1.00 97.75 172 TRP A CA 1
ATOM 1345 C C . TRP A 1 172 ? -0.677 -14.596 4.867 1.00 97.75 172 TRP A C 1
ATOM 1347 O O . TRP A 1 172 ? -1.895 -14.697 4.846 1.00 97.75 172 TRP A O 1
ATOM 1357 N N . LEU A 1 173 ? 0.041 -14.220 3.801 1.00 98.00 173 LEU A N 1
ATOM 1358 C CA . LEU A 1 173 ? -0.565 -13.925 2.502 1.00 98.00 173 LEU A CA 1
ATOM 1359 C C . LEU A 1 173 ? -1.437 -15.090 2.012 1.00 98.00 173 LEU A C 1
ATOM 1361 O O . LEU A 1 173 ? -2.561 -14.876 1.574 1.00 98.00 173 LEU A O 1
ATOM 1365 N N . ARG A 1 174 ? -0.949 -16.332 2.136 1.00 95.94 174 ARG A N 1
ATOM 1366 C CA . ARG A 1 174 ? -1.760 -17.516 1.822 1.00 95.94 174 ARG A CA 1
ATOM 1367 C C . ARG A 1 174 ? -3.013 -17.586 2.695 1.00 95.94 174 ARG A C 1
ATOM 1369 O O . ARG A 1 174 ? -4.101 -17.727 2.156 1.00 95.94 174 ARG A O 1
ATOM 1376 N N . GLY A 1 175 ? -2.858 -17.437 4.012 1.00 96.94 175 GLY A N 1
ATOM 1377 C CA . GLY A 1 175 ? -3.980 -17.440 4.954 1.00 96.94 175 GLY A CA 1
ATOM 1378 C C . GLY A 1 175 ? -5.060 -16.411 4.606 1.00 96.94 175 GLY A C 1
ATOM 1379 O O . GLY A 1 175 ? -6.237 -16.757 4.602 1.00 96.94 175 GLY A O 1
ATOM 1380 N N . LEU A 1 176 ? -4.668 -15.188 4.244 1.00 98.19 176 LEU A N 1
ATOM 1381 C CA . LEU A 1 176 ? -5.582 -14.121 3.821 1.00 98.19 176 LEU A CA 1
ATOM 1382 C C . LEU A 1 176 ? -6.365 -14.511 2.556 1.00 98.19 176 LEU A C 1
ATOM 1384 O O . LEU A 1 176 ? -7.596 -14.491 2.547 1.00 98.19 176 LEU A O 1
ATOM 1388 N N . LEU A 1 177 ? -5.658 -14.943 1.508 1.00 97.81 177 LEU A N 1
ATOM 1389 C CA . LEU A 1 177 ? -6.259 -15.321 0.223 1.00 97.81 177 LEU A CA 1
ATOM 1390 C C . LEU A 1 177 ? -7.144 -16.577 0.317 1.00 97.81 177 LEU A C 1
ATOM 1392 O O . LEU A 1 177 ? -8.129 -16.720 -0.416 1.00 97.81 177 LEU A O 1
ATOM 1396 N N . ASP A 1 178 ? -6.807 -17.516 1.200 1.00 96.94 178 ASP A N 1
ATOM 1397 C CA . ASP A 1 178 ? -7.603 -18.726 1.422 1.00 96.94 178 ASP A CA 1
ATOM 1398 C C . ASP A 1 178 ? -8.954 -18.410 2.073 1.00 96.94 178 ASP A C 1
ATOM 1400 O O . ASP A 1 178 ? -9.946 -19.054 1.732 1.00 96.94 178 ASP A O 1
ATOM 1404 N N . HIS A 1 179 ? -9.019 -17.361 2.897 1.00 97.56 179 HIS A N 1
ATOM 1405 C CA . HIS A 1 179 ? -10.252 -16.864 3.517 1.00 97.56 179 HIS A CA 1
ATOM 1406 C C . HIS A 1 179 ? -10.973 -15.790 2.684 1.00 97.56 179 HIS A C 1
ATOM 1408 O O . HIS A 1 179 ? -11.954 -15.211 3.145 1.00 97.56 179 HIS A O 1
ATOM 1414 N N . GLY A 1 180 ? -10.528 -15.541 1.448 1.00 96.12 180 GLY A N 1
ATOM 1415 C CA . GLY A 1 180 ? -11.194 -14.617 0.528 1.00 96.12 180 GLY A CA 1
ATOM 1416 C C . GLY A 1 180 ? -10.970 -13.138 0.841 1.00 96.12 180 GLY A C 1
ATOM 1417 O O . GLY A 1 180 ? -11.748 -12.308 0.379 1.00 96.12 180 GLY A O 1
ATOM 1418 N N . ILE A 1 181 ? -9.928 -12.800 1.604 1.00 96.62 181 ILE A N 1
ATOM 1419 C CA . ILE A 1 181 ? -9.511 -11.409 1.787 1.00 96.62 181 ILE A CA 1
ATOM 1420 C C . ILE A 1 181 ? -8.843 -10.935 0.498 1.00 96.62 181 ILE A C 1
ATOM 1422 O O . ILE A 1 181 ? -7.909 -11.570 0.002 1.00 96.62 181 ILE A O 1
ATOM 1426 N N . GLU A 1 182 ? -9.332 -9.825 -0.045 1.00 96.56 182 GLU A N 1
ATOM 1427 C CA . GLU A 1 182 ? -8.733 -9.187 -1.212 1.00 96.56 182 GLU A CA 1
ATOM 1428 C C . GLU A 1 182 ? -7.349 -8.627 -0.857 1.00 96.56 182 GLU A C 1
ATOM 1430 O O . GLU A 1 182 ? -7.171 -8.000 0.189 1.00 96.56 182 GLU A O 1
ATOM 1435 N N . VAL A 1 183 ? -6.348 -8.878 -1.706 1.00 97.69 183 VAL A N 1
ATOM 1436 C CA . VAL A 1 183 ? -4.975 -8.418 -1.465 1.00 97.69 183 VAL A CA 1
ATOM 1437 C C . VAL A 1 183 ? -4.333 -7.902 -2.748 1.00 97.69 183 VAL A C 1
ATOM 1439 O O . VAL A 1 183 ? -4.280 -8.623 -3.746 1.00 97.69 183 VAL A O 1
ATOM 1442 N N . HIS A 1 184 ? -3.764 -6.701 -2.688 1.00 97.81 184 HIS A N 1
ATOM 1443 C CA . HIS A 1 184 ? -2.868 -6.145 -3.697 1.00 97.81 184 HIS A CA 1
ATOM 1444 C C . HIS A 1 184 ? -1.411 -6.358 -3.274 1.00 97.81 184 HIS A C 1
ATOM 1446 O O . HIS A 1 184 ? -0.993 -5.970 -2.187 1.00 97.81 184 HIS A O 1
ATOM 1452 N N . GLY A 1 185 ? -0.617 -7.002 -4.122 1.00 98.00 185 GLY A N 1
ATOM 1453 C CA . GLY A 1 185 ? 0.809 -7.210 -3.906 1.00 98.00 185 GLY A CA 1
ATOM 1454 C C . GLY A 1 185 ? 1.658 -6.065 -4.455 1.00 98.00 185 GLY A C 1
ATOM 1455 O O . GLY A 1 185 ? 1.266 -5.390 -5.405 1.00 98.00 185 GLY A O 1
ATOM 1456 N N . GLN A 1 186 ? 2.859 -5.898 -3.909 1.00 98.25 186 GLN A N 1
ATOM 1457 C CA . GLN A 1 186 ? 3.899 -5.048 -4.489 1.00 98.25 186 GLN A CA 1
ATOM 1458 C C . GLN A 1 186 ? 5.258 -5.748 -4.494 1.00 98.25 186 GLN A C 1
ATOM 1460 O O . GLN A 1 186 ? 5.646 -6.439 -3.544 1.00 98.25 186 GLN A O 1
ATOM 1465 N N . VAL A 1 187 ? 6.002 -5.518 -5.568 1.00 98.56 187 VAL A N 1
ATOM 1466 C CA . VAL A 1 187 ? 7.411 -5.852 -5.724 1.00 98.56 187 VAL A CA 1
ATOM 1467 C C . VAL A 1 187 ? 8.176 -4.558 -5.976 1.00 98.56 187 VAL A C 1
ATOM 1469 O O . VAL A 1 187 ? 8.101 -3.983 -7.053 1.00 98.56 187 VAL A O 1
ATOM 1472 N N . VAL A 1 188 ? 8.929 -4.108 -4.972 1.00 97.75 188 VAL A N 1
ATOM 1473 C CA . VAL A 1 188 ? 10.024 -3.151 -5.199 1.00 97.75 188 VAL A CA 1
ATOM 1474 C C . VAL A 1 188 ? 11.191 -3.917 -5.811 1.00 97.75 188 VAL A C 1
ATOM 1476 O O . VAL A 1 188 ? 11.699 -4.857 -5.192 1.00 97.75 188 VAL A O 1
ATOM 1479 N N . LEU A 1 189 ? 11.573 -3.542 -7.023 1.00 97.69 189 LEU A N 1
ATOM 1480 C CA . LEU A 1 189 ? 12.635 -4.156 -7.797 1.00 97.69 189 LEU A CA 1
ATOM 1481 C C . LEU A 1 189 ? 13.968 -3.489 -7.457 1.00 97.69 189 LEU A C 1
ATOM 1483 O O . LEU A 1 189 ? 14.126 -2.278 -7.570 1.00 97.69 189 LEU A O 1
ATOM 1487 N N . CYS A 1 190 ? 14.931 -4.282 -7.018 1.00 96.94 190 CYS A N 1
ATOM 1488 C CA . CYS A 1 190 ? 16.297 -3.890 -6.720 1.00 96.94 190 CYS A CA 1
ATOM 1489 C C . CYS A 1 190 ? 17.210 -4.612 -7.711 1.00 96.94 190 CYS A C 1
ATOM 1491 O O . CYS A 1 190 ? 17.279 -5.845 -7.700 1.00 96.94 190 CYS A O 1
ATOM 1493 N N . THR A 1 191 ? 17.915 -3.837 -8.535 1.00 94.19 191 THR A N 1
ATOM 1494 C CA . THR A 1 191 ? 18.601 -4.301 -9.748 1.00 94.19 191 THR A CA 1
ATOM 1495 C C . THR A 1 191 ? 19.508 -5.511 -9.527 1.00 94.19 191 THR A C 1
ATOM 1497 O O . THR A 1 191 ? 19.462 -6.473 -10.285 1.00 94.19 191 THR A O 1
ATOM 1500 N N . ASP A 1 192 ? 20.292 -5.507 -8.448 1.00 94.19 192 ASP A N 1
ATOM 1501 C CA . ASP A 1 192 ? 21.276 -6.561 -8.168 1.00 94.19 192 ASP A CA 1
ATOM 1502 C C . ASP A 1 192 ? 20.767 -7.628 -7.177 1.00 94.19 192 ASP A C 1
ATOM 1504 O O . ASP A 1 192 ? 21.550 -8.444 -6.692 1.00 94.19 192 ASP A O 1
ATOM 1508 N N . VAL A 1 193 ? 19.473 -7.614 -6.827 1.00 96.94 193 VAL A N 1
ATOM 1509 C CA . VAL A 1 193 ? 18.917 -8.476 -5.766 1.00 96.94 193 VAL A CA 1
ATOM 1510 C C . VAL A 1 193 ? 17.744 -9.325 -6.244 1.00 96.94 193 VAL A C 1
ATOM 1512 O O . VAL A 1 193 ? 17.786 -10.546 -6.111 1.00 96.94 193 VAL A O 1
ATOM 1515 N N . ASN A 1 194 ? 16.685 -8.705 -6.769 1.00 98.31 194 ASN A N 1
ATOM 1516 C CA . ASN A 1 194 ? 15.452 -9.404 -7.150 1.00 98.31 194 ASN A CA 1
ATOM 1517 C C . ASN A 1 194 ? 14.962 -9.092 -8.572 1.00 98.31 194 ASN A C 1
ATOM 1519 O O . ASN A 1 194 ? 13.826 -9.431 -8.896 1.00 98.31 194 ASN A O 1
ATOM 1523 N N . ALA A 1 195 ? 15.802 -8.487 -9.413 1.00 98.00 195 ALA A N 1
ATOM 1524 C CA . ALA A 1 195 ? 15.537 -8.296 -10.837 1.00 98.00 195 ALA A CA 1
ATOM 1525 C C . ALA A 1 195 ? 15.812 -9.564 -11.672 1.00 98.00 195 ALA A C 1
ATOM 1527 O O . ALA A 1 195 ? 16.252 -10.596 -11.149 1.00 98.00 195 ALA A O 1
ATOM 1528 N N . ALA A 1 196 ? 15.559 -9.490 -12.981 1.00 98.12 196 ALA A N 1
ATOM 1529 C CA . ALA A 1 196 ? 15.854 -10.531 -13.963 1.00 98.12 196 ALA A CA 1
ATOM 1530 C C . ALA A 1 196 ? 15.293 -11.918 -13.579 1.00 98.12 196 ALA A C 1
ATOM 1532 O O . ALA A 1 196 ? 14.087 -12.091 -13.416 1.00 98.12 196 ALA A O 1
ATOM 1533 N N . GLU A 1 197 ? 16.153 -12.929 -13.435 1.00 98.38 197 GLU A N 1
ATOM 1534 C CA . GLU A 1 197 ? 15.752 -14.314 -13.147 1.00 98.38 197 GLU A CA 1
ATOM 1535 C C . GLU A 1 197 ? 14.965 -14.447 -11.834 1.00 98.38 197 GLU A C 1
ATOM 1537 O O . GLU A 1 197 ? 14.058 -15.275 -11.719 1.00 98.38 197 GLU A O 1
ATOM 1542 N N . VAL A 1 198 ? 15.271 -13.611 -10.838 1.00 98.75 198 VAL A N 1
ATOM 1543 C CA . VAL A 1 198 ? 14.555 -13.631 -9.558 1.00 98.75 198 VAL A CA 1
ATOM 1544 C C . VAL A 1 198 ? 13.154 -13.042 -9.705 1.00 98.75 198 VAL A C 1
ATOM 1546 O O . VAL A 1 198 ? 12.216 -13.572 -9.097 1.00 98.75 198 VAL A O 1
ATOM 1549 N N . LEU A 1 199 ? 12.994 -12.001 -10.527 1.00 98.81 199 LEU A N 1
ATOM 1550 C CA . LEU A 1 199 ? 11.688 -11.437 -10.868 1.00 98.81 199 LEU A CA 1
ATOM 1551 C C . LEU A 1 199 ? 10.846 -12.466 -11.624 1.00 98.81 199 LEU A C 1
ATOM 1553 O O . LEU A 1 199 ? 9.710 -12.720 -11.232 1.00 98.81 199 LEU A O 1
ATOM 1557 N N . ASP A 1 200 ? 11.421 -13.115 -12.638 1.00 98.75 200 ASP A N 1
ATOM 1558 C CA . ASP A 1 200 ? 10.741 -14.152 -13.420 1.00 98.75 200 ASP A CA 1
ATOM 1559 C C . ASP A 1 200 ? 10.211 -15.285 -12.529 1.00 98.75 200 ASP A C 1
ATOM 1561 O O . ASP A 1 200 ? 9.024 -15.620 -12.566 1.00 98.75 200 ASP A O 1
ATOM 1565 N N . ARG A 1 201 ? 11.064 -15.805 -11.638 1.00 98.69 201 ARG A N 1
ATOM 1566 C CA . ARG A 1 201 ? 10.667 -16.814 -10.648 1.00 98.69 201 ARG A CA 1
ATOM 1567 C C . ARG A 1 201 ? 9.584 -16.303 -9.698 1.00 98.69 201 ARG A C 1
ATOM 1569 O O . ARG A 1 201 ? 8.646 -17.038 -9.395 1.00 98.69 201 ARG A O 1
ATOM 1576 N N . THR A 1 202 ? 9.705 -15.062 -9.226 1.00 98.81 202 THR A N 1
ATOM 1577 C CA . THR A 1 202 ? 8.720 -14.435 -8.330 1.00 98.81 202 THR A CA 1
ATOM 1578 C C . THR A 1 202 ? 7.350 -14.369 -9.002 1.00 98.81 202 THR A C 1
ATOM 1580 O O . THR A 1 202 ? 6.353 -14.759 -8.394 1.00 98.81 202 THR A O 1
ATOM 1583 N N . CYS A 1 203 ? 7.289 -13.956 -10.269 1.00 98.75 203 CYS A N 1
ATOM 1584 C CA . CYS A 1 203 ? 6.054 -13.938 -11.049 1.00 98.75 203 CYS A CA 1
ATOM 1585 C C . CYS A 1 203 ? 5.479 -15.349 -11.252 1.00 98.75 203 CYS A C 1
ATOM 1587 O O . CYS A 1 203 ? 4.292 -15.565 -10.994 1.00 98.75 203 CYS A O 1
ATOM 1589 N N . ALA A 1 204 ? 6.315 -16.327 -11.617 1.00 98.56 204 ALA A N 1
ATOM 1590 C CA . ALA A 1 204 ? 5.897 -17.721 -11.779 1.00 98.56 204 ALA A CA 1
ATOM 1591 C C . ALA A 1 204 ? 5.264 -18.293 -10.505 1.00 98.56 204 ALA A C 1
ATOM 1593 O O . ALA A 1 204 ? 4.181 -18.886 -10.529 1.00 98.56 204 ALA A O 1
ATOM 1594 N N . GLU A 1 205 ? 5.923 -18.089 -9.367 1.00 98.25 205 GLU A N 1
ATOM 1595 C CA . GLU A 1 205 ? 5.431 -18.554 -8.078 1.00 98.25 205 GLU A CA 1
ATOM 1596 C C . GLU A 1 205 ? 4.176 -17.812 -7.630 1.00 98.25 205 GLU A C 1
ATOM 1598 O O . GLU A 1 205 ? 3.300 -18.435 -7.032 1.00 98.25 205 GLU A O 1
ATOM 1603 N N . ILE A 1 206 ? 4.049 -16.518 -7.927 1.00 98.50 206 ILE A N 1
ATOM 1604 C CA . ILE A 1 206 ? 2.822 -15.760 -7.666 1.00 98.50 206 ILE A CA 1
ATOM 1605 C C . ILE A 1 206 ? 1.641 -16.367 -8.422 1.00 98.50 206 ILE A C 1
ATOM 1607 O O . ILE A 1 206 ? 0.622 -16.662 -7.795 1.00 98.50 206 ILE A O 1
ATOM 1611 N N . VAL A 1 207 ? 1.785 -16.632 -9.722 1.00 98.12 207 VAL A N 1
ATOM 1612 C CA . VAL A 1 207 ? 0.722 -17.263 -10.523 1.00 98.12 207 VAL A CA 1
ATOM 1613 C C . VAL A 1 207 ? 0.373 -18.648 -9.973 1.00 98.12 207 VAL A C 1
ATOM 1615 O O . VAL A 1 207 ? -0.801 -18.978 -9.831 1.00 98.12 207 VAL A O 1
ATOM 1618 N N . ALA A 1 208 ? 1.374 -19.450 -9.602 1.00 97.19 208 ALA A N 1
ATOM 1619 C CA . ALA A 1 208 ? 1.151 -20.817 -9.133 1.00 97.19 208 ALA A CA 1
ATOM 1620 C C . ALA A 1 208 ? 0.583 -20.905 -7.704 1.00 97.19 208 ALA A C 1
ATOM 1622 O O . ALA A 1 208 ? -0.228 -21.781 -7.402 1.00 97.19 208 ALA A O 1
ATOM 1623 N N . ARG A 1 209 ? 1.041 -20.044 -6.789 1.00 96.75 209 ARG A N 1
ATOM 1624 C CA . ARG A 1 209 ? 0.787 -20.166 -5.340 1.00 96.75 209 ARG A CA 1
ATOM 1625 C C . ARG A 1 209 ? -0.201 -19.147 -4.801 1.00 96.75 209 ARG A C 1
ATOM 1627 O O . ARG A 1 209 ? -0.759 -19.392 -3.730 1.00 96.75 209 ARG A O 1
ATOM 1634 N N . TYR A 1 210 ? -0.361 -18.020 -5.486 1.00 97.44 210 TYR A N 1
ATOM 1635 C CA . TYR A 1 210 ? -1.154 -16.875 -5.052 1.00 97.44 210 TYR A CA 1
ATOM 1636 C C . TYR A 1 210 ? -2.073 -16.325 -6.171 1.00 97.44 210 TYR A C 1
ATOM 1638 O O . TYR A 1 210 ? -2.237 -15.108 -6.263 1.00 97.44 210 TYR A O 1
ATOM 1646 N N . PRO A 1 211 ? -2.748 -17.169 -6.989 1.00 96.62 211 PRO A N 1
ATOM 1647 C CA . PRO A 1 211 ? -3.556 -16.708 -8.129 1.00 96.62 211 PRO A CA 1
ATOM 1648 C C . PRO A 1 211 ? -4.783 -15.869 -7.731 1.00 96.62 211 PRO A C 1
ATOM 1650 O O . PRO A 1 211 ? -5.459 -15.316 -8.592 1.00 96.62 211 PRO A O 1
ATOM 1653 N N . LYS A 1 212 ? -5.106 -15.779 -6.435 1.00 97.69 212 LYS A N 1
ATOM 1654 C CA . LYS A 1 212 ? -6.210 -14.970 -5.898 1.00 97.69 212 LYS A CA 1
ATOM 1655 C C . LYS A 1 212 ? -5.826 -13.513 -5.587 1.00 97.69 212 LYS A C 1
ATOM 1657 O O . LYS A 1 212 ? -6.705 -12.747 -5.222 1.00 97.69 212 LYS A O 1
ATOM 1662 N N . LEU A 1 213 ? -4.550 -13.126 -5.709 1.00 97.75 213 LEU A N 1
ATOM 1663 C CA . LEU A 1 213 ? -4.115 -11.727 -5.551 1.00 97.75 213 LEU A CA 1
ATOM 1664 C C . LEU A 1 213 ? -4.869 -10.813 -6.521 1.00 97.75 213 LEU A C 1
ATOM 1666 O O . LEU A 1 213 ? -4.908 -11.113 -7.706 1.00 97.75 213 LEU A O 1
ATOM 1670 N N . ALA A 1 214 ? -5.428 -9.696 -6.066 1.00 96.12 214 ALA A N 1
ATOM 1671 C CA . ALA A 1 214 ? -6.181 -8.790 -6.933 1.00 96.12 214 ALA A CA 1
ATOM 1672 C C . ALA A 1 214 ? -5.282 -8.183 -8.024 1.00 96.12 214 ALA A C 1
ATOM 1674 O O . ALA A 1 214 ? -5.594 -8.285 -9.207 1.00 96.12 214 ALA A O 1
ATOM 1675 N N . SER A 1 215 ? -4.119 -7.657 -7.633 1.00 96.88 215 SER A N 1
ATOM 1676 C CA . SER A 1 215 ? -3.069 -7.174 -8.541 1.00 96.88 215 SER A CA 1
ATOM 1677 C C . SER A 1 215 ? -1.689 -7.249 -7.882 1.00 96.88 215 SER A C 1
ATOM 1679 O O . SER A 1 215 ? -1.593 -7.418 -6.666 1.00 96.88 215 SER A O 1
ATOM 1681 N N . VAL A 1 216 ? -0.618 -7.124 -8.665 1.00 98.38 216 VAL A N 1
ATOM 1682 C CA . VAL A 1 216 ? 0.775 -7.042 -8.211 1.00 98.38 216 VAL A CA 1
ATOM 1683 C C . VAL A 1 216 ? 1.477 -5.900 -8.937 1.00 98.38 216 VAL A C 1
ATOM 1685 O O . VAL A 1 216 ? 1.770 -6.005 -10.125 1.00 98.38 216 VAL A O 1
ATOM 1688 N N . GLY A 1 217 ? 1.772 -4.827 -8.212 1.00 98.06 217 GLY A N 1
ATOM 1689 C CA . GLY A 1 217 ? 2.517 -3.688 -8.728 1.00 98.06 217 GLY A CA 1
ATOM 1690 C C . GLY A 1 217 ? 4.016 -3.941 -8.661 1.00 98.06 217 GLY A C 1
ATOM 1691 O O . GLY A 1 217 ? 4.529 -4.312 -7.605 1.00 98.06 217 GLY A O 1
ATOM 1692 N N . VAL A 1 218 ? 4.727 -3.740 -9.762 1.00 98.38 218 VAL A N 1
ATOM 1693 C CA . VAL A 1 218 ? 6.184 -3.865 -9.841 1.00 98.38 218 VAL A CA 1
ATOM 1694 C C . VAL A 1 218 ? 6.766 -2.479 -10.070 1.00 98.38 218 VAL A C 1
ATOM 1696 O O . VAL A 1 218 ? 6.497 -1.848 -11.088 1.00 98.38 218 VAL A O 1
ATOM 1699 N N . VAL A 1 219 ? 7.535 -1.997 -9.097 1.00 97.19 219 VAL A N 1
ATOM 1700 C CA . VAL A 1 219 ? 8.065 -0.629 -9.070 1.00 97.19 219 VAL A CA 1
ATOM 1701 C C . VAL A 1 219 ? 9.584 -0.669 -8.918 1.00 97.19 219 VAL A C 1
ATOM 1703 O O . VAL A 1 219 ? 10.083 -1.520 -8.178 1.00 97.19 219 VAL A O 1
ATOM 1706 N N . PRO A 1 220 ? 10.352 0.214 -9.572 1.00 96.12 220 PRO A N 1
ATOM 1707 C CA . PRO A 1 220 ? 11.795 0.239 -9.410 1.00 96.12 220 PRO A CA 1
ATOM 1708 C C . PRO A 1 220 ? 12.165 0.810 -8.038 1.00 96.12 220 PRO A C 1
ATOM 1710 O O . PRO A 1 220 ? 11.448 1.611 -7.437 1.00 96.12 220 PRO A O 1
ATOM 1713 N N . PHE A 1 221 ? 13.321 0.406 -7.526 1.00 93.44 221 PHE A N 1
ATOM 1714 C CA . PHE A 1 221 ? 13.930 1.046 -6.372 1.00 93.44 221 PHE A CA 1
ATOM 1715 C C . PHE A 1 221 ? 14.266 2.512 -6.686 1.00 93.44 221 PHE A C 1
ATOM 1717 O O . PHE A 1 221 ? 15.134 2.799 -7.509 1.00 93.44 221 PHE A O 1
ATOM 1724 N N . GLY A 1 222 ? 13.614 3.428 -5.967 1.00 88.75 222 GLY A N 1
ATOM 1725 C CA . GLY A 1 222 ? 13.928 4.852 -5.990 1.00 88.75 222 GLY A CA 1
ATOM 1726 C C . GLY A 1 222 ? 15.058 5.213 -5.022 1.00 88.75 222 GLY A C 1
ATOM 1727 O O . GLY A 1 222 ? 14.982 4.929 -3.820 1.00 88.75 222 GLY A O 1
ATOM 1728 N N . MET A 1 223 ? 16.085 5.894 -5.538 1.00 88.12 223 MET A N 1
ATOM 1729 C CA . MET A 1 223 ? 17.206 6.406 -4.749 1.00 88.12 223 MET A CA 1
ATOM 1730 C C . MET A 1 223 ? 17.072 7.912 -4.498 1.00 88.12 223 MET A C 1
ATOM 1732 O O . MET A 1 223 ? 16.998 8.723 -5.418 1.00 88.12 223 MET A O 1
ATOM 1736 N N . SER A 1 224 ? 17.098 8.301 -3.227 1.00 87.00 224 SER A N 1
ATOM 1737 C CA . SER A 1 224 ? 17.145 9.700 -2.794 1.00 87.00 224 SER A CA 1
ATOM 1738 C C . SER A 1 224 ? 18.580 10.213 -2.707 1.00 87.00 224 SER A C 1
ATOM 1740 O O . SER A 1 224 ? 19.484 9.482 -2.309 1.00 87.00 224 SER A O 1
ATOM 1742 N N . ARG A 1 225 ? 18.784 11.524 -2.888 1.00 85.88 225 ARG A N 1
ATOM 1743 C CA . ARG A 1 225 ? 20.071 12.185 -2.577 1.00 85.88 225 ARG A CA 1
ATOM 1744 C C . ARG A 1 225 ? 20.484 12.103 -1.097 1.00 85.88 225 ARG A C 1
ATOM 1746 O O . ARG A 1 225 ? 21.619 12.425 -0.768 1.00 85.88 225 ARG A O 1
ATOM 1753 N N . TYR A 1 226 ? 19.555 11.747 -0.206 1.00 87.56 226 TYR A N 1
ATOM 1754 C CA . TYR A 1 226 ? 19.804 11.561 1.230 1.00 87.56 226 TYR A CA 1
ATOM 1755 C C . TYR A 1 226 ? 20.073 10.094 1.602 1.00 87.56 226 TYR A C 1
ATOM 1757 O O . TYR A 1 226 ? 20.262 9.788 2.779 1.00 87.56 226 TYR A O 1
ATOM 1765 N N . ALA A 1 227 ? 20.095 9.186 0.621 1.00 84.69 227 ALA A N 1
ATOM 1766 C CA . ALA A 1 227 ? 20.513 7.806 0.815 1.00 84.69 227 ALA A CA 1
ATOM 1767 C C . ALA A 1 227 ? 21.959 7.763 1.338 1.00 84.69 227 ALA A C 1
ATOM 1769 O O . ALA A 1 227 ? 22.870 8.325 0.733 1.00 84.69 227 ALA A O 1
ATOM 1770 N N . THR A 1 228 ? 22.185 7.092 2.469 1.00 78.75 228 THR A N 1
ATOM 1771 C CA . THR A 1 228 ? 23.525 6.893 3.041 1.00 78.75 228 THR A CA 1
ATOM 1772 C C . THR A 1 228 ? 23.718 5.427 3.407 1.00 78.75 228 THR A C 1
ATOM 1774 O O . THR A 1 228 ? 22.792 4.781 3.891 1.00 78.75 228 THR A O 1
ATOM 1777 N N . GLY A 1 229 ? 24.913 4.881 3.154 1.00 78.75 229 GLY A N 1
ATOM 1778 C CA . GLY A 1 229 ? 25.236 3.489 3.497 1.00 78.75 229 GLY A CA 1
ATOM 1779 C C . GLY A 1 229 ? 24.440 2.428 2.721 1.00 78.75 229 GLY A C 1
ATOM 1780 O O . GLY A 1 229 ? 24.288 1.311 3.213 1.00 78.75 229 GLY A O 1
ATOM 1781 N N . ILE A 1 230 ? 23.928 2.783 1.539 1.00 83.81 230 ILE A N 1
ATOM 1782 C CA . ILE A 1 230 ? 23.209 1.896 0.620 1.00 83.81 230 ILE A CA 1
ATOM 1783 C C . ILE A 1 230 ? 24.175 1.447 -0.489 1.00 83.81 230 ILE A C 1
ATOM 1785 O O . ILE A 1 230 ? 24.900 2.260 -1.056 1.00 83.81 230 ILE A O 1
ATOM 1789 N N . SER A 1 231 ? 24.202 0.144 -0.746 1.00 87.19 231 SER A N 1
ATOM 1790 C CA . SER A 1 231 ? 24.891 -0.558 -1.836 1.00 87.19 231 SER A CA 1
ATOM 1791 C C . SER A 1 231 ? 24.018 -0.787 -3.076 1.00 87.19 231 SER A C 1
ATOM 1793 O O . SER A 1 231 ? 24.559 -1.065 -4.142 1.00 87.19 231 SER A O 1
ATOM 1795 N N . LEU A 1 232 ? 22.692 -0.648 -2.960 1.00 91.94 232 LEU A N 1
ATOM 1796 C CA . LEU A 1 232 ? 21.778 -0.654 -4.105 1.00 91.94 232 LEU A CA 1
ATOM 1797 C C . LEU A 1 232 ? 22.076 0.497 -5.069 1.00 91.94 232 LEU A C 1
ATOM 1799 O O . LEU A 1 232 ? 22.487 1.580 -4.653 1.00 91.94 232 LEU A O 1
ATOM 1803 N N . ARG A 1 233 ? 21.770 0.279 -6.348 1.00 92.56 233 ARG A N 1
ATOM 1804 C CA . ARG A 1 233 ? 21.857 1.270 -7.426 1.00 92.56 233 ARG A CA 1
ATOM 1805 C C . ARG A 1 233 ? 20.522 1.393 -8.172 1.00 92.56 233 ARG A C 1
ATOM 1807 O O . ARG A 1 233 ? 19.740 0.439 -8.143 1.00 92.56 233 ARG A O 1
ATOM 1814 N N . PRO A 1 234 ? 20.252 2.532 -8.833 1.00 92.06 234 PRO A N 1
ATOM 1815 C CA . PRO A 1 234 ? 19.129 2.651 -9.760 1.00 92.06 234 PRO A CA 1
ATOM 1816 C C . PRO A 1 234 ? 19.251 1.670 -10.937 1.00 92.06 234 PRO A C 1
ATOM 1818 O O . PRO A 1 234 ? 20.330 1.133 -11.203 1.00 92.06 234 PRO A O 1
ATOM 1821 N N . HIS A 1 235 ? 18.142 1.439 -11.639 1.00 94.50 235 HIS A N 1
ATOM 1822 C CA . HIS A 1 235 ? 18.155 0.665 -12.882 1.00 94.50 235 HIS A CA 1
ATOM 1823 C C . HIS A 1 235 ? 18.772 1.487 -14.012 1.00 94.50 235 HIS A C 1
ATOM 1825 O O . HIS A 1 235 ? 18.461 2.669 -14.160 1.00 94.50 235 HIS A O 1
ATOM 1831 N N . GLU A 1 236 ? 19.583 0.841 -14.843 1.00 95.56 236 GLU A N 1
ATOM 1832 C CA . GLU A 1 236 ? 19.940 1.375 -16.156 1.00 95.56 236 GLU A CA 1
ATOM 1833 C C . GLU A 1 236 ? 18.801 1.121 -17.164 1.00 95.56 236 GLU A C 1
ATOM 1835 O O . GLU A 1 236 ? 18.066 0.135 -17.018 1.00 95.56 236 GLU A O 1
ATOM 1840 N N . PRO A 1 237 ? 18.672 1.923 -18.240 1.00 96.38 237 PRO A N 1
ATOM 1841 C CA . PRO A 1 237 ? 17.570 1.786 -19.199 1.00 96.38 237 PRO A CA 1
ATOM 1842 C C . PRO A 1 237 ? 17.411 0.379 -19.791 1.00 96.38 237 PRO A C 1
ATOM 1844 O O 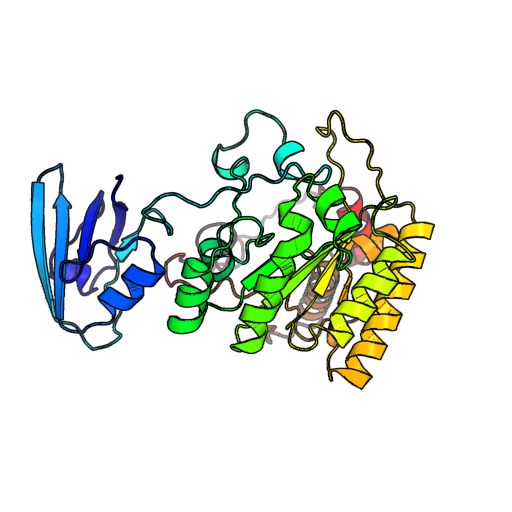. PRO A 1 237 ? 16.307 -0.154 -19.880 1.00 96.38 237 PRO A O 1
ATOM 1847 N N . HIS A 1 238 ? 18.523 -0.274 -20.139 1.00 97.69 238 HIS A N 1
ATOM 1848 C CA . HIS A 1 238 ? 18.507 -1.630 -20.694 1.00 97.69 238 HIS A CA 1
ATOM 1849 C C . HIS A 1 238 ? 18.077 -2.703 -19.675 1.00 97.69 238 HIS A C 1
ATOM 1851 O O . HIS A 1 238 ? 17.548 -3.744 -20.064 1.00 97.69 238 HIS A O 1
ATOM 1857 N N . GLU A 1 239 ? 18.293 -2.465 -18.379 1.00 97.94 239 GLU A N 1
ATOM 1858 C CA . GLU A 1 239 ? 17.862 -3.365 -17.305 1.00 97.94 239 GLU A CA 1
ATOM 1859 C C . GLU A 1 239 ? 16.366 -3.206 -17.058 1.00 97.94 239 GLU A C 1
ATOM 1861 O O . GLU A 1 239 ? 15.651 -4.205 -17.048 1.00 97.94 239 GLU A O 1
ATOM 1866 N N . ALA A 1 240 ? 15.884 -1.960 -16.980 1.00 97.69 240 ALA A N 1
ATOM 1867 C CA . ALA A 1 240 ? 14.458 -1.659 -16.891 1.00 97.69 240 ALA A CA 1
ATOM 1868 C C . ALA A 1 240 ? 13.685 -2.245 -18.084 1.00 97.69 240 ALA A C 1
ATOM 1870 O O . ALA A 1 240 ? 12.650 -2.876 -17.891 1.00 97.69 240 ALA A O 1
ATOM 1871 N N . ALA A 1 241 ? 14.220 -2.120 -19.305 1.00 98.31 241 ALA A N 1
ATOM 1872 C CA . ALA A 1 241 ? 13.631 -2.708 -20.507 1.00 98.31 241 ALA A CA 1
ATOM 1873 C C . ALA A 1 241 ? 13.532 -4.242 -20.426 1.00 98.31 241 ALA A C 1
ATOM 1875 O O . ALA A 1 241 ? 12.488 -4.808 -20.740 1.00 98.31 241 ALA A O 1
ATOM 1876 N N . ARG A 1 242 ? 14.593 -4.916 -19.960 1.00 98.38 242 ARG A N 1
ATOM 1877 C CA . ARG A 1 242 ? 14.591 -6.373 -19.762 1.00 98.38 242 ARG A CA 1
ATOM 1878 C C . ARG A 1 242 ? 13.550 -6.799 -18.726 1.00 98.38 242 ARG A C 1
ATOM 1880 O O . ARG A 1 242 ? 12.862 -7.796 -18.931 1.00 98.38 242 ARG A O 1
ATOM 1887 N N . ASP A 1 243 ? 13.457 -6.086 -17.609 1.00 98.56 243 ASP A N 1
ATOM 1888 C CA . ASP A 1 243 ? 12.517 -6.429 -16.541 1.00 98.56 243 ASP A CA 1
ATOM 1889 C C . ASP A 1 243 ? 11.065 -6.114 -16.938 1.00 98.56 243 ASP A C 1
ATOM 1891 O O . ASP A 1 243 ? 10.166 -6.883 -16.598 1.00 98.56 243 ASP A O 1
ATOM 1895 N N . LEU A 1 244 ? 10.829 -5.077 -17.750 1.00 98.50 244 LEU A N 1
ATOM 1896 C CA . LEU A 1 244 ? 9.536 -4.839 -18.400 1.00 98.50 244 LEU A CA 1
ATOM 1897 C C . LEU A 1 244 ? 9.124 -6.000 -19.307 1.00 98.50 244 LEU A C 1
ATOM 1899 O O . LEU A 1 244 ? 8.001 -6.479 -19.178 1.00 98.50 244 LEU A O 1
ATOM 1903 N N . ASP A 1 245 ? 10.026 -6.520 -20.147 1.00 98.69 245 ASP A N 1
ATOM 1904 C CA . ASP A 1 245 ? 9.719 -7.674 -21.009 1.00 98.69 245 ASP A CA 1
ATOM 1905 C C . ASP A 1 245 ? 9.301 -8.911 -20.183 1.00 98.69 245 ASP A C 1
ATOM 1907 O O . ASP A 1 245 ? 8.463 -9.715 -20.605 1.00 98.69 245 ASP A O 1
ATOM 1911 N N . ILE A 1 246 ? 9.878 -9.082 -18.985 1.00 98.75 246 ILE A N 1
ATOM 1912 C CA . ILE A 1 246 ? 9.480 -10.135 -18.038 1.00 98.75 246 ILE A CA 1
ATOM 1913 C C . ILE A 1 246 ? 8.067 -9.864 -17.510 1.00 98.75 246 ILE A C 1
ATOM 1915 O O . ILE A 1 246 ? 7.233 -10.772 -17.523 1.00 98.75 246 ILE A O 1
ATOM 1919 N N . ILE A 1 247 ? 7.788 -8.637 -17.062 1.00 98.44 247 ILE A N 1
ATOM 1920 C CA . ILE A 1 247 ? 6.483 -8.249 -16.508 1.00 98.44 247 ILE A CA 1
ATOM 1921 C C . ILE A 1 247 ? 5.379 -8.416 -17.557 1.00 98.44 247 ILE A C 1
ATOM 1923 O O . ILE A 1 247 ? 4.369 -9.053 -17.264 1.00 98.44 247 ILE A O 1
ATOM 1927 N N . GLU A 1 248 ? 5.585 -7.931 -18.781 1.00 97.88 248 GLU A N 1
ATOM 1928 C CA . GLU A 1 248 ? 4.625 -8.016 -19.893 1.00 97.88 248 GLU A CA 1
ATOM 1929 C C . GLU A 1 248 ? 4.353 -9.471 -20.303 1.00 97.88 248 GLU A C 1
ATOM 1931 O O . GLU A 1 248 ? 3.204 -9.882 -20.485 1.00 97.88 248 GLU A O 1
ATOM 1936 N N . ARG A 1 249 ? 5.389 -10.320 -20.350 1.00 98.38 249 ARG A N 1
ATOM 1937 C CA . ARG A 1 249 ? 5.199 -11.764 -20.569 1.00 98.38 249 ARG A CA 1
ATOM 1938 C C . ARG A 1 249 ? 4.317 -12.385 -19.483 1.00 98.38 249 ARG A C 1
ATOM 1940 O O . ARG A 1 249 ? 3.445 -13.210 -19.781 1.00 98.38 249 ARG A O 1
ATOM 1947 N N . TRP A 1 250 ? 4.550 -12.029 -18.221 1.00 98.38 250 TRP A N 1
ATOM 1948 C CA . TRP A 1 250 ? 3.772 -12.555 -17.101 1.00 98.38 250 TRP A CA 1
ATOM 1949 C C . TRP A 1 250 ? 2.371 -11.951 -17.000 1.00 98.38 250 TRP A C 1
ATOM 1951 O O . TRP A 1 250 ? 1.474 -12.642 -16.521 1.00 98.38 250 TRP A O 1
ATOM 1961 N N . GLN A 1 251 ? 2.144 -10.734 -17.499 1.00 96.88 251 GLN A N 1
ATOM 1962 C CA . GLN A 1 251 ? 0.809 -10.160 -17.684 1.00 96.88 251 GLN A CA 1
ATOM 1963 C C . GLN A 1 251 ? -0.044 -11.033 -18.599 1.00 96.88 251 GLN A C 1
ATOM 1965 O O . GLN A 1 251 ? -1.128 -11.458 -18.199 1.00 96.88 251 GLN A O 1
ATOM 1970 N N . GLU A 1 252 ? 0.466 -11.360 -19.786 1.00 97.31 252 GLU A N 1
ATOM 1971 C CA . GLU A 1 252 ? -0.253 -12.192 -20.756 1.00 97.31 252 GLU A CA 1
ATOM 1972 C C . GLU A 1 252 ? -0.417 -13.635 -20.254 1.00 97.31 252 GLU A C 1
ATOM 1974 O O . GLU A 1 252 ? -1.485 -14.239 -20.373 1.00 97.31 252 GLU A O 1
ATOM 1979 N N . THR A 1 253 ? 0.604 -14.174 -19.583 1.00 97.94 253 THR A N 1
ATOM 1980 C CA . THR A 1 253 ? 0.525 -15.501 -18.950 1.00 97.94 253 THR A CA 1
ATOM 1981 C C . THR A 1 253 ? -0.548 -15.538 -17.853 1.00 97.94 253 THR A C 1
ATOM 1983 O O . THR A 1 253 ? -1.350 -16.473 -17.788 1.00 97.94 253 THR A O 1
ATOM 1986 N N . ALA A 1 254 ? -0.608 -14.515 -16.996 1.00 97.44 254 ALA A N 1
ATOM 1987 C CA . ALA A 1 254 ? -1.628 -14.404 -15.959 1.00 97.44 254 ALA A CA 1
ATOM 1988 C C . ALA A 1 254 ? -3.025 -14.182 -16.553 1.00 97.44 254 ALA A C 1
ATOM 1990 O O . ALA A 1 254 ? -3.987 -14.763 -16.054 1.00 97.44 254 ALA A O 1
ATOM 1991 N N . LEU A 1 255 ? -3.152 -13.435 -17.651 1.00 96.62 255 LEU A N 1
ATOM 1992 C CA . LEU A 1 255 ? -4.430 -13.263 -18.336 1.00 96.62 255 LEU A CA 1
ATOM 1993 C C . LEU A 1 255 ? -4.996 -14.612 -18.803 1.00 96.62 255 LEU A C 1
ATOM 1995 O O . LEU A 1 255 ? -6.167 -14.897 -18.567 1.00 96.62 255 LEU A O 1
ATOM 1999 N N . VAL A 1 256 ? -4.157 -15.479 -19.376 1.00 97.19 256 VAL A N 1
ATOM 2000 C CA . VAL A 1 256 ? -4.564 -16.821 -19.831 1.00 97.19 256 VAL A CA 1
ATOM 2001 C C . VAL A 1 256 ? -4.912 -17.756 -18.666 1.00 97.19 256 VAL A C 1
ATOM 2003 O O . VAL A 1 256 ? -5.893 -18.493 -18.745 1.00 97.19 256 VAL A O 1
ATOM 2006 N N . HIS A 1 257 ? -4.119 -17.760 -17.590 1.00 95.81 257 HIS A N 1
ATOM 2007 C CA . HIS A 1 257 ? -4.249 -18.758 -16.516 1.00 95.81 257 HIS A CA 1
ATOM 2008 C C . HIS A 1 257 ? -5.104 -18.320 -15.322 1.00 95.81 257 HIS A C 1
ATOM 2010 O O . HIS A 1 257 ? -5.666 -19.165 -14.626 1.00 95.81 257 HIS A O 1
ATOM 2016 N N . VAL A 1 258 ? -5.183 -17.018 -15.066 1.00 95.38 258 VAL A N 1
ATOM 2017 C CA . VAL A 1 258 ? -5.867 -16.405 -13.915 1.00 95.38 258 VAL A CA 1
ATOM 2018 C C . VAL A 1 258 ? -7.067 -15.561 -14.367 1.00 95.38 258 VAL A C 1
ATOM 2020 O O . VAL A 1 258 ? -7.956 -15.288 -13.561 1.00 95.38 258 VAL A O 1
ATOM 2023 N N . GLY A 1 259 ? -7.135 -15.186 -15.650 1.00 95.75 259 GLY A N 1
ATOM 2024 C CA . GLY A 1 259 ? -8.247 -14.427 -16.228 1.00 95.75 259 GLY A CA 1
ATOM 2025 C C . GLY A 1 259 ? -8.128 -12.908 -16.083 1.00 95.75 259 GLY A C 1
ATOM 2026 O O . GLY A 1 259 ? -9.112 -12.215 -16.319 1.00 95.75 259 GLY A O 1
ATOM 2027 N N . ARG A 1 260 ? -6.962 -12.394 -15.667 1.00 94.75 260 ARG A N 1
ATOM 2028 C CA . ARG A 1 260 ? -6.673 -10.954 -15.521 1.00 94.75 260 ARG A CA 1
ATOM 2029 C C . ARG A 1 260 ? -5.176 -10.662 -15.631 1.00 94.75 260 ARG A C 1
ATOM 2031 O O . ARG A 1 260 ? -4.360 -11.547 -15.347 1.00 94.75 260 ARG A O 1
ATOM 2038 N N . ARG A 1 261 ? -4.802 -9.427 -15.967 1.00 95.50 261 ARG A N 1
ATOM 2039 C CA . ARG A 1 261 ? -3.410 -8.944 -15.964 1.00 95.50 261 ARG A CA 1
ATOM 2040 C C . ARG A 1 261 ? -2.950 -8.680 -14.540 1.00 95.50 261 ARG A C 1
ATOM 2042 O O . ARG A 1 261 ? -2.970 -7.562 -14.032 1.00 95.50 261 ARG A O 1
ATOM 2049 N N . LEU A 1 262 ? -2.536 -9.766 -13.894 1.00 96.62 262 LEU A N 1
ATOM 2050 C CA . LEU A 1 262 ? -2.168 -9.762 -12.484 1.00 96.62 262 LEU A CA 1
ATOM 2051 C C . LEU A 1 262 ? -1.003 -8.815 -12.175 1.00 96.62 262 LEU A C 1
ATOM 2053 O O . LEU A 1 262 ? -1.022 -8.165 -11.136 1.00 96.62 262 LEU A O 1
ATOM 2057 N N . PHE A 1 263 ? 0.007 -8.752 -13.041 1.00 98.06 263 PHE A N 1
ATOM 2058 C CA . PHE A 1 263 ? 1.191 -7.918 -12.836 1.00 98.06 263 PHE A CA 1
ATOM 2059 C C . PHE A 1 263 ? 1.017 -6.567 -13.514 1.00 98.06 263 PHE A C 1
ATOM 2061 O O . PHE A 1 263 ? 0.443 -6.495 -14.590 1.00 98.06 263 PHE A O 1
ATOM 2068 N N . GLN A 1 264 ? 1.506 -5.495 -12.909 1.00 97.12 264 GLN A N 1
ATOM 2069 C CA . GLN A 1 264 ? 1.463 -4.159 -13.493 1.00 97.12 264 GLN A CA 1
ATOM 2070 C C . GLN A 1 264 ? 2.779 -3.451 -13.185 1.00 97.12 264 GLN A C 1
ATOM 2072 O O . GLN A 1 264 ? 3.164 -3.362 -12.021 1.00 97.12 264 GLN A O 1
ATOM 2077 N N . ALA A 1 265 ? 3.491 -2.985 -14.209 1.00 97.75 265 ALA A N 1
ATOM 2078 C CA . ALA A 1 265 ? 4.681 -2.162 -14.014 1.00 97.75 265 ALA A CA 1
ATOM 2079 C C . ALA A 1 265 ? 4.272 -0.719 -13.684 1.00 97.75 265 ALA A C 1
ATOM 2081 O O . ALA A 1 265 ? 3.269 -0.228 -14.203 1.00 97.75 265 ALA A O 1
ATOM 2082 N N . SER A 1 266 ? 5.039 -0.029 -12.837 1.00 97.00 266 SER A N 1
ATOM 2083 C CA . SER A 1 266 ? 4.866 1.416 -12.669 1.00 97.00 266 SER A CA 1
ATOM 2084 C C . SER A 1 266 ? 5.270 2.184 -13.913 1.00 97.00 266 SER A C 1
ATOM 2086 O O . SER A 1 266 ? 6.118 1.751 -14.693 1.00 97.00 266 SER A O 1
ATOM 2088 N N . ASP A 1 267 ? 4.718 3.385 -14.043 1.00 96.06 267 ASP A N 1
ATOM 2089 C CA . ASP A 1 267 ? 5.065 4.296 -15.131 1.00 96.06 267 ASP A CA 1
ATOM 2090 C C . ASP A 1 267 ? 6.558 4.648 -15.104 1.00 96.06 267 ASP A C 1
ATOM 2092 O O . ASP A 1 267 ? 7.176 4.812 -16.151 1.00 96.06 267 ASP A O 1
ATOM 2096 N N . GLU A 1 268 ? 7.173 4.674 -13.915 1.00 95.50 268 GLU A N 1
ATOM 2097 C CA . GLU A 1 268 ? 8.618 4.869 -13.767 1.00 95.50 268 GLU A CA 1
ATOM 2098 C C . GLU A 1 268 ? 9.434 3.785 -14.488 1.00 95.50 268 GLU A C 1
ATOM 2100 O O . GLU A 1 268 ? 10.455 4.116 -15.084 1.00 95.50 268 GLU A O 1
ATOM 2105 N N . MET A 1 269 ? 8.987 2.519 -14.515 1.00 97.00 269 MET A N 1
ATOM 2106 C CA . MET A 1 269 ? 9.678 1.470 -15.283 1.00 97.00 269 MET A CA 1
ATOM 2107 C C . MET A 1 269 ? 9.696 1.794 -16.779 1.00 97.00 269 MET A C 1
ATOM 2109 O O . MET A 1 269 ? 10.742 1.667 -17.415 1.00 97.00 269 MET A O 1
ATOM 2113 N N . TYR A 1 270 ? 8.562 2.233 -17.336 1.00 97.31 270 TYR A N 1
ATOM 2114 C CA . TYR A 1 270 ? 8.448 2.614 -18.748 1.00 97.31 270 TYR A CA 1
ATOM 2115 C C . TYR A 1 270 ? 9.325 3.829 -19.068 1.00 97.31 270 TYR A C 1
ATOM 2117 O O . TYR A 1 270 ? 10.098 3.796 -20.024 1.00 97.31 270 TYR A O 1
ATOM 2125 N N . LEU A 1 271 ? 9.294 4.859 -18.215 1.00 95.69 271 LEU A N 1
ATOM 2126 C CA . LEU A 1 271 ? 10.122 6.060 -18.371 1.00 95.69 271 LEU A CA 1
ATOM 2127 C C . LEU A 1 271 ? 11.628 5.768 -18.252 1.00 95.69 271 LEU A C 1
ATOM 2129 O O . LEU A 1 271 ? 12.428 6.386 -18.961 1.00 95.69 271 LEU A O 1
ATOM 2133 N N . LEU A 1 272 ? 12.022 4.843 -17.370 1.00 95.25 272 LEU A N 1
ATOM 2134 C CA . LEU A 1 272 ? 13.403 4.368 -17.236 1.00 95.25 272 LEU A CA 1
ATOM 2135 C C . LEU A 1 272 ? 13.853 3.586 -18.468 1.00 95.25 272 LEU A C 1
ATOM 2137 O O . LEU A 1 272 ? 14.968 3.785 -18.938 1.00 95.25 272 LEU A O 1
ATOM 2141 N N . ALA A 1 273 ? 12.988 2.722 -18.995 1.00 96.50 273 ALA A N 1
ATOM 2142 C CA . ALA A 1 273 ? 13.251 1.927 -20.190 1.00 96.50 273 ALA A CA 1
ATOM 2143 C C . ALA A 1 273 ? 13.154 2.727 -21.500 1.00 96.50 273 ALA A C 1
ATOM 2145 O O . ALA A 1 273 ? 13.364 2.147 -22.565 1.00 96.50 273 ALA A O 1
ATOM 2146 N N . GLU A 1 274 ? 12.813 4.019 -21.428 1.00 94.94 274 GLU A N 1
ATOM 2147 C CA . GLU A 1 274 ? 12.556 4.888 -22.584 1.00 94.94 274 GLU A CA 1
ATOM 2148 C C . GLU A 1 274 ? 11.476 4.306 -23.516 1.00 94.94 274 GLU A C 1
ATOM 2150 O O . GLU A 1 274 ? 11.571 4.365 -24.743 1.00 94.94 274 GLU A O 1
ATOM 2155 N N . ARG A 1 275 ? 10.437 3.715 -22.916 1.00 95.50 275 ARG A N 1
ATOM 2156 C CA . ARG A 1 275 ? 9.269 3.155 -23.604 1.00 95.50 275 ARG A CA 1
ATOM 2157 C C . ARG A 1 275 ? 8.028 3.990 -23.311 1.00 95.50 275 ARG A C 1
ATOM 2159 O O . ARG A 1 275 ? 7.904 4.595 -22.247 1.00 95.50 275 ARG A O 1
ATOM 2166 N N . GLU A 1 276 ? 7.093 3.994 -24.253 1.00 94.06 276 GLU A N 1
ATOM 2167 C CA . GLU A 1 276 ? 5.783 4.604 -24.035 1.00 94.06 276 GLU A CA 1
ATOM 2168 C C . GLU A 1 276 ? 5.007 3.832 -22.961 1.00 94.06 276 GLU A C 1
ATOM 2170 O O . GLU A 1 276 ? 5.074 2.603 -22.889 1.00 94.06 276 GLU A O 1
ATOM 2175 N N . VAL A 1 277 ? 4.266 4.561 -22.123 1.00 94.75 277 VAL A N 1
ATOM 2176 C CA . VAL A 1 277 ? 3.326 3.941 -21.183 1.00 94.75 277 VAL A CA 1
ATOM 2177 C C . VAL A 1 277 ? 2.152 3.325 -21.953 1.00 94.75 277 VAL A C 1
ATOM 2179 O O . VAL A 1 277 ? 1.701 3.917 -22.939 1.00 94.75 277 VAL A O 1
ATOM 2182 N N . PRO A 1 278 ? 1.627 2.170 -21.516 1.00 94.62 278 PRO A N 1
ATOM 2183 C CA . PRO A 1 278 ? 0.552 1.486 -22.221 1.00 94.62 278 PRO A CA 1
ATOM 2184 C C . PRO A 1 278 ? -0.772 2.267 -22.211 1.00 94.62 278 PRO A C 1
ATOM 2186 O O . PRO A 1 278 ? -0.975 3.227 -21.458 1.00 94.62 278 PRO A O 1
ATOM 2189 N N . ASP A 1 279 ? -1.704 1.823 -23.055 1.00 93.12 279 ASP A N 1
ATOM 2190 C CA . ASP A 1 279 ? -3.074 2.335 -23.078 1.00 93.12 279 ASP A CA 1
ATOM 2191 C C . ASP A 1 279 ? -3.847 1.962 -21.802 1.00 93.12 279 ASP A C 1
ATOM 2193 O O . ASP A 1 279 ? -3.601 0.928 -21.175 1.00 93.12 279 ASP A O 1
ATOM 2197 N N . ALA A 1 280 ? -4.864 2.762 -21.460 1.00 91.25 280 ALA A N 1
ATOM 2198 C CA . ALA A 1 280 ? -5.672 2.606 -20.245 1.00 91.25 280 ALA A CA 1
ATOM 2199 C C . ALA A 1 280 ? -6.262 1.197 -20.055 1.00 91.25 280 ALA A C 1
ATOM 2201 O O . ALA A 1 280 ? -6.364 0.705 -18.931 1.00 91.25 280 ALA A O 1
ATOM 2202 N N . ALA A 1 281 ? -6.618 0.522 -21.152 1.00 90.44 281 ALA A N 1
ATOM 2203 C CA . ALA A 1 281 ? -7.206 -0.815 -21.116 1.00 90.44 281 ALA A CA 1
ATOM 2204 C C . ALA A 1 281 ? -6.282 -1.873 -20.481 1.00 90.44 281 ALA A C 1
ATOM 2206 O O . ALA A 1 281 ? -6.779 -2.842 -19.907 1.00 90.44 281 ALA A O 1
ATOM 2207 N N . LEU A 1 282 ? -4.955 -1.699 -20.551 1.00 92.00 282 LEU A N 1
ATOM 2208 C CA . LEU A 1 282 ? -3.994 -2.664 -20.004 1.00 92.00 282 LEU A CA 1
ATOM 2209 C C . LEU A 1 282 ? -3.892 -2.596 -18.471 1.00 92.00 282 LEU A C 1
ATOM 2211 O O . LEU A 1 282 ? -3.497 -3.581 -17.844 1.00 92.00 282 LEU A O 1
ATOM 2215 N N . TYR A 1 283 ? -4.304 -1.479 -17.864 1.00 88.69 283 TYR A N 1
ATOM 2216 C CA . TYR A 1 283 ? -4.260 -1.266 -16.414 1.00 88.69 283 TYR A CA 1
ATOM 2217 C C . TYR A 1 283 ? -5.464 -1.854 -15.657 1.00 88.69 283 TYR A C 1
ATOM 2219 O O . TYR A 1 283 ? -5.495 -1.777 -14.429 1.00 88.69 283 TYR A O 1
ATOM 2227 N N . GLU A 1 284 ? -6.458 -2.413 -16.361 1.00 87.12 284 GLU A N 1
ATOM 2228 C CA . GLU A 1 284 ? -7.628 -3.113 -15.792 1.00 87.12 284 GLU A CA 1
ATOM 2229 C C . GLU A 1 284 ? -8.308 -2.363 -14.629 1.00 87.12 284 GLU A C 1
ATOM 2231 O O . GLU A 1 284 ? -8.609 -2.930 -13.580 1.00 87.12 284 GLU A O 1
ATOM 2236 N N . GLY A 1 285 ? -8.548 -1.061 -14.815 1.00 82.69 285 GLY A N 1
ATOM 2237 C CA . GLY A 1 285 ? -9.209 -0.220 -13.811 1.00 82.69 285 GLY A CA 1
ATOM 2238 C C . GLY A 1 285 ? -8.268 0.420 -12.788 1.00 82.69 285 GLY A C 1
ATOM 2239 O O . GLY A 1 285 ? -8.743 0.919 -11.776 1.00 82.69 285 GLY A O 1
ATOM 2240 N N . PHE A 1 286 ? -6.954 0.434 -13.043 1.00 86.81 286 PHE A N 1
ATOM 2241 C CA . PHE A 1 286 ? -5.964 1.206 -12.276 1.00 86.81 286 PHE A CA 1
ATOM 2242 C C . PHE A 1 286 ? -5.927 0.876 -10.774 1.00 86.81 286 PHE A C 1
ATOM 2244 O O . PHE A 1 286 ? -5.719 1.746 -9.930 1.00 86.81 286 PHE A O 1
ATOM 2251 N N . ALA A 1 287 ? -6.044 -0.410 -10.428 1.00 85.19 287 ALA A N 1
ATOM 2252 C CA . ALA A 1 287 ? -6.107 -0.895 -9.042 1.00 85.19 287 ALA A CA 1
ATOM 2253 C C . ALA A 1 287 ? -4.941 -0.448 -8.128 1.00 85.19 287 ALA A C 1
ATOM 2255 O O . ALA A 1 287 ? -5.018 -0.573 -6.908 1.00 85.19 287 ALA A O 1
ATOM 2256 N N . GLN A 1 288 ? -3.835 0.026 -8.704 1.00 86.06 288 GLN A N 1
ATOM 2257 C CA . GLN A 1 288 ? -2.658 0.514 -7.984 1.00 86.06 288 GLN A CA 1
ATOM 2258 C C . GLN A 1 288 ? -2.201 1.901 -8.462 1.00 86.06 288 GLN A C 1
ATOM 2260 O O . GLN A 1 288 ? -1.008 2.200 -8.422 1.00 86.06 288 GLN A O 1
ATOM 2265 N N . HIS A 1 289 ? -3.135 2.759 -8.883 1.00 86.56 289 HIS A N 1
ATOM 2266 C CA . HIS A 1 289 ? -2.848 4.130 -9.322 1.00 86.56 289 HIS A CA 1
ATOM 2267 C C . HIS A 1 289 ? -1.954 4.902 -8.338 1.00 86.56 289 HIS A C 1
ATOM 2269 O O . HIS A 1 289 ? -0.913 5.432 -8.719 1.00 86.56 289 HIS A O 1
ATOM 2275 N N . GLU A 1 290 ? -2.295 4.860 -7.046 1.00 81.12 290 GLU A N 1
ATOM 2276 C CA . GLU A 1 290 ? -1.561 5.530 -5.958 1.00 81.12 290 GLU A CA 1
ATOM 2277 C C . GLU A 1 290 ? -0.135 4.981 -5.740 1.00 81.12 290 GLU A C 1
ATOM 2279 O O . GLU A 1 290 ? 0.684 5.607 -5.072 1.00 81.12 290 GLU A O 1
ATOM 2284 N N . ASN A 1 291 ? 0.181 3.814 -6.311 1.00 84.25 291 ASN A N 1
ATOM 2285 C CA . ASN A 1 291 ? 1.511 3.205 -6.296 1.00 84.25 291 ASN A CA 1
ATOM 2286 C C . ASN A 1 291 ? 2.310 3.527 -7.582 1.00 84.25 291 ASN A C 1
ATOM 2288 O O . ASN A 1 291 ? 3.271 2.833 -7.912 1.00 84.25 291 ASN A O 1
ATOM 2292 N N . GLY A 1 292 ? 1.907 4.556 -8.337 1.00 89.50 292 GLY A N 1
ATOM 2293 C CA . GLY A 1 292 ? 2.616 5.009 -9.538 1.00 89.50 292 GLY A CA 1
ATOM 2294 C C . GLY A 1 292 ? 2.326 4.190 -10.795 1.00 89.50 292 GLY A C 1
ATOM 2295 O O . GLY A 1 292 ? 3.161 4.150 -11.697 1.00 89.50 292 GLY A O 1
ATOM 2296 N N . ILE A 1 293 ? 1.182 3.502 -10.851 1.00 93.50 293 ILE A N 1
ATOM 2297 C CA . ILE A 1 293 ? 0.807 2.610 -11.956 1.00 93.50 293 ILE A CA 1
ATOM 2298 C C . ILE A 1 293 ? -0.337 3.239 -12.759 1.00 93.50 293 ILE A C 1
ATOM 2300 O O . ILE A 1 293 ? -1.484 3.247 -12.313 1.00 93.50 293 ILE A O 1
ATOM 2304 N N . GLY A 1 294 ? -0.032 3.749 -13.952 1.00 91.44 294 GLY A N 1
ATOM 2305 C CA . GLY A 1 294 ? -1.004 4.360 -14.860 1.00 91.44 294 GLY A CA 1
ATOM 2306 C C . GLY A 1 294 ? -1.351 5.817 -14.551 1.00 91.44 294 GLY A C 1
ATOM 2307 O O . GLY A 1 294 ? -2.342 6.327 -15.070 1.00 91.44 294 GLY A O 1
ATOM 2308 N N . MET A 1 295 ? -0.544 6.507 -13.744 1.00 90.81 295 MET A N 1
ATOM 2309 C CA . MET A 1 295 ? -0.663 7.945 -13.484 1.00 90.81 295 MET A CA 1
ATOM 2310 C C . MET A 1 295 ? -0.412 8.789 -14.739 1.00 90.81 295 MET A C 1
ATOM 2312 O O . MET A 1 295 ? -1.187 9.693 -15.040 1.00 90.81 295 MET A O 1
ATOM 2316 N N . VAL A 1 296 ? 0.642 8.481 -15.497 1.00 92.31 296 VAL A N 1
ATOM 2317 C CA . VAL A 1 296 ? 0.990 9.172 -16.749 1.00 92.31 296 VAL A CA 1
ATOM 2318 C C . VAL A 1 296 ? -0.094 8.937 -17.795 1.00 92.31 296 VAL A C 1
ATOM 2320 O O . VAL A 1 296 ? -0.522 9.875 -18.465 1.00 92.31 296 VAL A O 1
ATOM 2323 N N . ARG A 1 297 ? -0.589 7.697 -17.897 1.00 93.06 297 ARG A N 1
ATOM 2324 C CA . ARG A 1 297 ? -1.684 7.365 -18.810 1.00 93.06 297 ARG A CA 1
ATOM 2325 C C . ARG A 1 297 ? -2.962 8.119 -18.454 1.00 93.06 297 ARG A C 1
ATOM 2327 O O . ARG A 1 297 ? -3.503 8.809 -19.313 1.00 93.06 297 ARG A O 1
ATOM 2334 N N . ALA A 1 298 ? -3.391 8.062 -17.194 1.00 88.25 298 ALA A N 1
ATOM 2335 C CA . ALA A 1 298 ? -4.566 8.797 -16.729 1.00 88.25 298 ALA A CA 1
ATOM 2336 C C . ALA A 1 298 ? -4.456 10.304 -17.016 1.00 88.25 298 ALA A C 1
ATOM 2338 O O . ALA A 1 298 ? -5.418 10.916 -17.477 1.00 88.25 298 ALA A O 1
ATOM 2339 N N . PHE A 1 299 ? -3.268 10.886 -16.824 1.00 89.88 299 PHE A N 1
ATOM 2340 C CA . PHE A 1 299 ? -3.003 12.284 -17.153 1.00 89.88 299 PHE A CA 1
ATOM 2341 C C . PHE A 1 299 ? -3.154 12.583 -18.656 1.00 89.88 299 PHE A C 1
ATOM 2343 O O . PHE A 1 299 ? -3.794 13.563 -19.032 1.00 89.88 299 PHE A O 1
ATOM 2350 N N . TYR A 1 300 ? -2.620 11.741 -19.545 1.00 90.25 300 TYR A N 1
ATOM 2351 C CA . TYR A 1 300 ? -2.765 11.946 -20.994 1.00 90.25 300 TYR A CA 1
ATOM 2352 C C . TYR A 1 300 ? -4.213 11.809 -21.469 1.00 90.25 300 TYR A C 1
ATOM 2354 O O . TYR A 1 300 ? -4.644 12.563 -22.350 1.00 90.25 300 TYR A O 1
ATOM 2362 N N . ASP A 1 301 ? -4.956 10.867 -20.891 1.00 87.25 301 ASP A N 1
ATOM 2363 C CA . ASP A 1 301 ? -6.373 10.673 -21.192 1.00 87.25 301 ASP A CA 1
ATOM 2364 C C . ASP A 1 301 ? -7.199 11.874 -20.710 1.00 87.25 301 ASP A C 1
ATOM 2366 O O . ASP A 1 301 ? -8.103 12.327 -21.414 1.00 87.25 301 ASP A O 1
ATOM 2370 N N . GLU A 1 302 ? -6.847 12.455 -19.559 1.00 85.50 302 GLU A N 1
ATOM 2371 C CA . GLU A 1 302 ? -7.457 13.688 -19.062 1.00 85.50 302 GLU A CA 1
ATOM 2372 C C . GLU A 1 302 ? -7.249 14.867 -20.021 1.00 85.50 302 GLU A C 1
ATOM 2374 O O . GLU A 1 302 ? -8.224 15.546 -20.349 1.00 85.50 302 GLU A O 1
ATOM 2379 N N . ILE A 1 303 ? -6.035 15.070 -20.549 1.00 87.12 303 ILE A N 1
ATOM 2380 C CA . ILE A 1 303 ? -5.777 16.112 -21.561 1.00 87.12 303 ILE A CA 1
ATOM 2381 C C . ILE A 1 303 ? -6.653 15.889 -22.800 1.00 87.12 303 ILE A C 1
ATOM 2383 O O . ILE A 1 303 ? -7.329 16.812 -23.253 1.00 87.12 303 ILE A O 1
ATOM 2387 N N . GLY A 1 304 ? -6.683 14.667 -23.345 1.00 85.88 304 GLY A N 1
ATOM 2388 C CA . GLY A 1 304 ? -7.483 14.365 -24.542 1.00 85.88 304 GLY A CA 1
ATOM 2389 C C . GLY A 1 304 ? -8.984 14.595 -24.338 1.00 85.88 304 GLY A C 1
ATOM 2390 O O . GLY A 1 304 ? -9.688 15.062 -25.239 1.00 85.88 304 GLY A O 1
ATOM 2391 N N . ARG A 1 305 ? -9.482 14.321 -23.132 1.00 82.25 305 ARG A N 1
ATOM 2392 C CA . ARG A 1 305 ? -10.877 14.554 -22.748 1.00 82.25 305 ARG A CA 1
ATOM 2393 C C . ARG A 1 305 ? -11.206 16.048 -22.646 1.00 82.25 305 ARG A C 1
ATOM 2395 O O . ARG A 1 305 ? -12.251 16.473 -23.134 1.00 82.25 305 ARG A O 1
ATOM 2402 N N . LEU A 1 306 ? -10.305 16.852 -22.075 1.00 82.62 306 LEU A N 1
ATOM 2403 C CA . L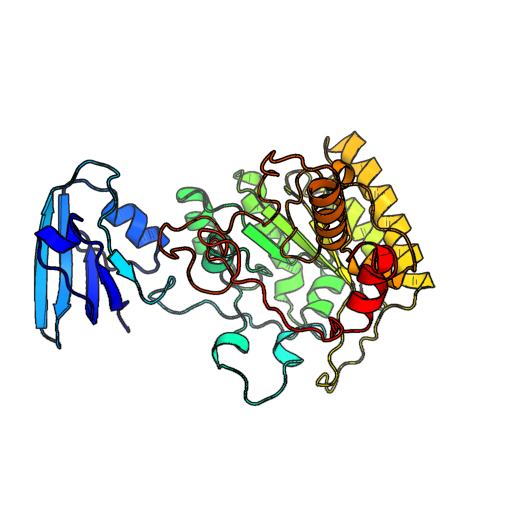EU A 1 306 ? -10.457 18.311 -22.007 1.00 82.62 306 LEU A CA 1
ATOM 2404 C C . LEU A 1 306 ? -10.459 18.952 -23.403 1.00 82.62 306 LEU A C 1
ATOM 2406 O O . LEU A 1 306 ? -11.295 19.809 -23.682 1.00 82.62 306 LEU A O 1
ATOM 2410 N N . GLU A 1 307 ? -9.582 18.505 -24.304 1.00 83.62 307 GLU A N 1
ATOM 2411 C CA . GLU A 1 307 ? -9.515 19.005 -25.687 1.00 83.62 307 GLU A CA 1
ATOM 2412 C C . GLU A 1 307 ? -10.762 18.665 -26.515 1.00 83.62 307 GLU A C 1
ATOM 2414 O O . GLU A 1 307 ? -11.184 19.452 -27.363 1.00 83.62 307 GLU A O 1
ATOM 2419 N N . SER A 1 308 ? -11.360 17.494 -26.282 1.00 83.62 308 SER A N 1
ATOM 2420 C CA . SER A 1 308 ? -12.555 17.039 -27.007 1.00 83.62 308 SER A CA 1
ATOM 2421 C C . SER A 1 308 ? -13.865 17.622 -26.468 1.00 83.62 308 SER A C 1
ATOM 2423 O O . SER A 1 308 ? -14.909 17.457 -27.102 1.00 83.62 308 SER A O 1
ATOM 2425 N N . GLY A 1 309 ? -13.831 18.335 -25.336 1.00 75.69 309 GLY A N 1
ATOM 2426 C CA . GLY A 1 309 ? -15.007 18.971 -24.738 1.00 75.69 309 GLY A CA 1
ATOM 2427 C C . GLY A 1 309 ? -16.054 17.980 -24.222 1.00 75.69 309 GLY A C 1
ATOM 2428 O O . GLY A 1 309 ? -17.220 18.343 -24.065 1.00 75.69 309 GLY A O 1
ATOM 2429 N N . THR A 1 310 ? -15.674 16.722 -23.989 1.00 66.25 310 THR A N 1
ATOM 2430 C CA . THR A 1 310 ? -16.562 15.712 -23.408 1.00 66.25 310 THR A CA 1
ATOM 2431 C C . THR A 1 310 ? -16.627 15.886 -21.892 1.00 66.25 310 THR A C 1
ATOM 2433 O O . THR A 1 310 ? -15.669 15.580 -21.186 1.00 66.25 310 THR A O 1
ATOM 2436 N N . ASP A 1 311 ? -17.784 16.336 -21.401 1.00 54.53 311 ASP A N 1
ATOM 2437 C CA . ASP A 1 311 ? -18.116 16.518 -19.974 1.00 54.53 311 ASP A CA 1
ATOM 2438 C C . ASP A 1 311 ? -18.419 15.194 -19.238 1.00 54.53 311 ASP A C 1
ATOM 2440 O O . ASP A 1 311 ? -18.884 15.187 -18.095 1.00 54.53 311 ASP A O 1
ATOM 2444 N N . GLU A 1 312 ? -18.185 14.045 -19.884 1.00 52.88 312 GLU A N 1
ATOM 2445 C CA . GLU A 1 312 ? -18.310 12.751 -19.222 1.00 52.88 312 GLU A CA 1
ATOM 2446 C C . GLU A 1 312 ? -17.278 12.687 -18.087 1.00 52.88 312 GLU A C 1
ATOM 2448 O 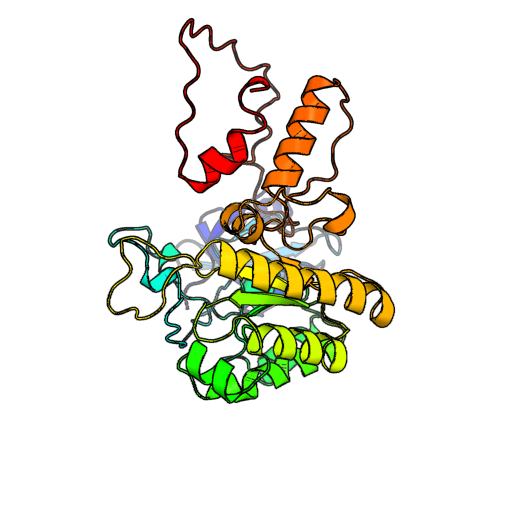O . GLU A 1 312 ? -16.064 12.782 -18.302 1.00 52.88 312 GLU A O 1
ATOM 2453 N N . HIS A 1 313 ? -17.777 12.585 -16.849 1.00 48.62 313 HIS A N 1
ATOM 2454 C CA . HIS A 1 313 ? -16.949 12.265 -15.694 1.00 48.62 313 HIS A CA 1
ATOM 2455 C C . HIS A 1 313 ? -16.223 10.960 -16.013 1.00 48.62 313 HIS A C 1
ATOM 2457 O O . HIS A 1 313 ? -16.863 9.917 -16.172 1.00 48.62 313 HIS A O 1
ATOM 2463 N N . ALA A 1 314 ? -14.893 11.014 -16.111 1.00 49.50 314 ALA A N 1
ATOM 2464 C CA . ALA A 1 314 ? -14.113 9.795 -16.014 1.00 49.50 314 ALA A CA 1
ATOM 2465 C C . ALA A 1 314 ? -14.504 9.104 -14.693 1.00 49.50 314 ALA A C 1
ATOM 2467 O O . ALA A 1 314 ? -14.771 9.809 -13.711 1.00 49.50 314 ALA A O 1
ATOM 2468 N N . PRO A 1 315 ? -14.547 7.762 -14.628 1.00 46.41 315 PRO A N 1
ATOM 2469 C CA . PRO A 1 315 ? -14.454 7.119 -13.323 1.00 46.41 315 PRO A CA 1
ATOM 2470 C C . PRO A 1 315 ? -13.227 7.727 -12.636 1.00 46.41 315 PRO A C 1
ATOM 2472 O O . PRO A 1 315 ? -12.177 7.796 -13.268 1.00 46.41 315 PRO A O 1
ATOM 2475 N N . GLU A 1 316 ? -13.368 8.274 -11.427 1.00 49.03 316 GLU A N 1
ATOM 2476 C CA . GLU A 1 316 ? -12.231 8.839 -10.695 1.00 49.03 316 GLU A CA 1
ATOM 2477 C C . GLU A 1 316 ? -11.137 7.758 -10.628 1.00 49.03 316 GLU A C 1
ATOM 2479 O O . GLU A 1 316 ? -11.301 6.743 -9.962 1.00 49.03 316 GLU A O 1
ATOM 2484 N N . ILE A 1 317 ? -10.055 7.933 -11.403 1.00 48.72 317 ILE A N 1
ATOM 2485 C CA . ILE A 1 317 ? -8.979 6.933 -11.558 1.00 48.72 317 ILE A CA 1
ATOM 2486 C C . ILE A 1 317 ? -8.068 6.913 -10.316 1.00 48.72 317 ILE A C 1
ATOM 2488 O O . ILE A 1 317 ? -7.227 6.031 -10.147 1.00 48.72 317 ILE A O 1
ATOM 2492 N N . THR A 1 318 ? -8.261 7.849 -9.387 1.00 39.34 318 THR A N 1
ATOM 2493 C CA . THR A 1 318 ? -7.629 7.785 -8.073 1.00 39.34 318 THR A CA 1
ATOM 2494 C C . THR A 1 318 ? -8.202 6.606 -7.315 1.00 39.34 318 THR A C 1
ATOM 2496 O O . THR A 1 318 ? -9.422 6.491 -7.195 1.00 39.34 318 THR A O 1
ATOM 2499 N N . GLY A 1 319 ? -7.320 5.753 -6.788 1.00 38.16 319 GLY A N 1
ATOM 2500 C CA . GLY A 1 319 ? -7.725 4.663 -5.916 1.00 38.16 319 GLY A CA 1
ATOM 2501 C C . GLY A 1 319 ? -8.695 5.214 -4.886 1.00 38.16 319 GLY A C 1
ATOM 2502 O O . GLY A 1 319 ? -8.433 6.274 -4.307 1.00 38.16 319 GLY A O 1
ATOM 2503 N N . GLU A 1 320 ? -9.825 4.529 -4.718 1.00 35.56 320 GLU A N 1
ATOM 2504 C CA . GLU A 1 320 ? -10.724 4.719 -3.595 1.00 35.56 320 GLU A CA 1
ATOM 2505 C C . GLU A 1 320 ? -9.859 4.698 -2.328 1.00 35.56 320 GLU A C 1
ATOM 2507 O O . GLU A 1 320 ? -9.639 3.666 -1.694 1.00 35.56 320 GLU A O 1
ATOM 2512 N N . TRP A 1 321 ? -9.375 5.869 -1.909 1.00 34.19 321 TRP A N 1
ATOM 2513 C CA . TRP A 1 321 ? -9.333 6.193 -0.507 1.00 34.19 321 TRP A CA 1
ATOM 2514 C C . TRP A 1 321 ? -10.756 5.949 -0.109 1.00 34.19 321 TRP A C 1
ATOM 2516 O O . TRP A 1 321 ? -11.622 6.783 -0.375 1.00 34.19 321 TRP A O 1
ATOM 2526 N N . ARG A 1 322 ? -10.986 4.745 0.412 1.00 33.25 322 ARG A N 1
ATOM 2527 C CA . ARG A 1 322 ? -12.200 4.368 1.089 1.00 33.25 322 ARG A CA 1
ATOM 2528 C C . ARG A 1 322 ? -12.569 5.588 1.865 1.00 33.25 322 ARG A C 1
ATOM 2530 O O . ARG A 1 322 ? -11.838 6.010 2.765 1.00 33.25 322 ARG A O 1
ATOM 2537 N N . THR A 1 323 ? -13.626 6.224 1.399 1.00 30.62 323 THR A N 1
ATOM 2538 C CA . THR A 1 323 ? -14.262 7.307 2.092 1.00 30.62 323 THR A CA 1
ATOM 2539 C C . THR A 1 323 ? -14.706 6.676 3.396 1.00 30.62 323 THR A C 1
ATOM 2541 O O . THR A 1 323 ? -15.818 6.180 3.511 1.00 30.62 323 THR A O 1
ATOM 2544 N N . ILE A 1 324 ? -13.817 6.650 4.387 1.00 32.81 324 ILE A N 1
ATOM 2545 C CA . ILE A 1 324 ? -14.238 6.922 5.740 1.00 32.81 324 ILE A CA 1
ATOM 2546 C C . ILE A 1 324 ? -14.851 8.311 5.579 1.00 32.81 324 ILE A C 1
ATOM 2548 O O . ILE A 1 324 ? -14.121 9.238 5.200 1.00 32.81 324 ILE A O 1
ATOM 2552 N N . PRO A 1 325 ? -16.178 8.455 5.711 1.00 33.06 325 PRO A N 1
ATOM 2553 C CA . PRO A 1 325 ? -16.844 9.733 5.542 1.00 33.06 325 PRO A CA 1
ATOM 2554 C C . PRO A 1 325 ? -16.373 10.636 6.685 1.00 33.06 325 PRO A C 1
ATOM 2556 O O . PRO A 1 325 ? -16.937 10.652 7.770 1.00 33.06 325 PRO A O 1
ATOM 2559 N N . ALA A 1 326 ? -15.233 11.291 6.484 1.00 34.91 326 ALA A N 1
ATOM 2560 C CA . ALA A 1 326 ? -14.561 12.095 7.497 1.00 34.91 326 ALA A CA 1
ATOM 2561 C C . ALA A 1 326 ? -13.553 13.092 6.910 1.00 34.91 326 ALA A C 1
ATOM 2563 O O . ALA A 1 326 ? -13.166 14.026 7.603 1.00 34.91 326 ALA A O 1
ATOM 2564 N N . ALA A 1 327 ? -13.121 12.957 5.656 1.00 32.72 327 ALA A N 1
ATOM 2565 C CA . ALA A 1 327 ? -12.394 14.029 4.988 1.00 32.72 327 ALA A CA 1
ATOM 2566 C C . ALA A 1 327 ? -13.333 14.696 3.975 1.00 32.72 327 ALA A C 1
ATOM 2568 O O . ALA A 1 327 ? -13.463 14.186 2.863 1.00 32.72 327 ALA A O 1
ATOM 2569 N N . PRO A 1 328 ? -14.004 15.815 4.318 1.00 33.06 328 PRO A N 1
ATOM 2570 C CA . PRO A 1 328 ? -14.549 16.670 3.276 1.00 33.06 328 PRO A CA 1
ATOM 2571 C C . PRO A 1 328 ? -13.407 17.036 2.325 1.00 33.06 328 PRO A C 1
ATOM 2573 O O . PRO A 1 328 ? -12.270 17.236 2.767 1.00 33.06 328 PRO A O 1
ATOM 2576 N N . ALA A 1 329 ? -13.716 17.117 1.033 1.00 34.81 329 ALA A N 1
ATOM 2577 C CA . ALA A 1 329 ? -12.840 17.619 -0.013 1.00 34.81 329 ALA A CA 1
ATOM 2578 C C . ALA A 1 329 ? -12.355 19.034 0.364 1.00 34.81 329 ALA A C 1
ATOM 2580 O O . ALA A 1 329 ? -12.992 20.039 0.068 1.00 34.81 329 ALA A O 1
ATOM 2581 N N . THR A 1 330 ? -11.270 19.115 1.130 1.00 36.03 330 THR A N 1
ATOM 2582 C CA . THR A 1 330 ? -10.742 20.353 1.705 1.00 36.03 330 THR A CA 1
ATOM 2583 C C . THR A 1 330 ? -9.242 20.388 1.463 1.00 36.03 330 THR A C 1
ATOM 2585 O O . THR A 1 330 ? -8.521 19.427 1.729 1.00 36.03 330 THR A O 1
ATOM 2588 N N . GLY A 1 331 ? -8.772 21.493 0.883 1.00 46.88 331 GLY A N 1
ATOM 2589 C CA . GLY A 1 331 ? -7.425 21.597 0.319 1.00 46.88 331 GLY A CA 1
ATOM 2590 C C . GLY A 1 331 ? -7.378 21.130 -1.138 1.00 46.88 331 GLY A C 1
ATOM 2591 O O . GLY A 1 331 ? -8.326 21.346 -1.879 1.00 46.88 331 GLY A O 1
ATOM 2592 N N . TYR A 1 332 ? -6.282 20.490 -1.556 1.00 35.53 332 TYR A N 1
ATOM 2593 C CA . TYR A 1 332 ? -6.015 20.165 -2.969 1.00 35.53 332 TYR A CA 1
ATOM 2594 C C . TYR A 1 332 ? -7.049 19.237 -3.641 1.00 35.53 332 TYR A C 1
ATOM 2596 O O . TYR A 1 332 ? -7.072 19.167 -4.863 1.00 35.53 332 TYR A O 1
ATOM 2604 N N . ARG A 1 333 ? -7.878 18.532 -2.849 1.00 35.97 333 ARG A N 1
ATOM 2605 C CA . ARG A 1 333 ? -8.989 17.681 -3.316 1.00 35.97 333 ARG A CA 1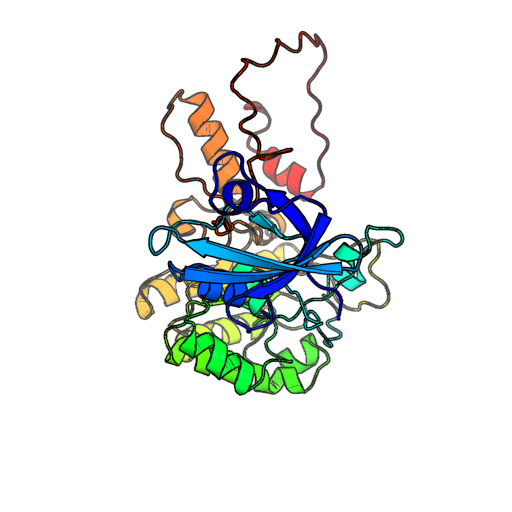
ATOM 2606 C C . ARG A 1 333 ? -10.344 18.386 -3.344 1.00 35.97 333 ARG A C 1
ATOM 2608 O O . ARG A 1 333 ? -11.317 17.769 -3.755 1.00 35.97 333 ARG A O 1
ATOM 2615 N N . ALA A 1 334 ? -10.447 19.626 -2.855 1.00 38.44 334 ALA A N 1
ATOM 2616 C CA . ALA A 1 334 ? -11.679 20.394 -3.000 1.00 38.44 334 ALA A CA 1
ATOM 2617 C C . ALA A 1 334 ? -12.028 20.494 -4.494 1.00 38.44 334 ALA A C 1
ATOM 2619 O O . ALA A 1 334 ? -11.112 20.699 -5.295 1.00 38.44 334 ALA A O 1
ATOM 2620 N N . PRO A 1 335 ? -13.308 20.373 -4.894 1.00 41.34 335 PRO A N 1
ATOM 2621 C CA . PRO A 1 335 ? -13.703 20.748 -6.240 1.00 41.34 335 PRO A CA 1
ATOM 2622 C C . PRO A 1 335 ? -13.314 22.216 -6.432 1.00 41.34 335 PRO A C 1
ATOM 2624 O O . PRO A 1 335 ? -13.964 23.122 -5.916 1.00 41.34 335 PRO A O 1
ATOM 2627 N N . ASN A 1 336 ? -12.220 22.456 -7.155 1.00 43.62 336 ASN A N 1
ATOM 2628 C CA . ASN A 1 336 ? -11.684 23.797 -7.391 1.00 43.62 336 ASN A CA 1
ATOM 2629 C C . ASN A 1 336 ? -12.561 24.615 -8.356 1.00 43.62 336 ASN A C 1
ATOM 2631 O O . ASN A 1 336 ? -12.156 25.685 -8.799 1.00 43.62 336 ASN A O 1
ATOM 2635 N N . VAL A 1 337 ? -13.754 24.125 -8.707 1.00 44.50 337 VAL A N 1
ATOM 2636 C CA . VAL A 1 337 ? -14.570 24.692 -9.779 1.00 44.50 337 VAL A CA 1
ATOM 2637 C C . VAL A 1 337 ? -16.044 24.756 -9.375 1.00 44.50 337 VAL A C 1
ATOM 2639 O O . VAL A 1 337 ? -16.898 24.071 -9.921 1.00 44.50 337 VAL A O 1
ATOM 2642 N N . THR A 1 338 ? -16.375 25.623 -8.418 1.00 41.75 338 THR A N 1
ATOM 2643 C CA . THR A 1 338 ? -17.706 26.274 -8.408 1.00 41.75 338 THR A CA 1
ATOM 2644 C C . THR A 1 338 ? -17.632 27.737 -8.831 1.00 41.75 338 THR A C 1
ATOM 2646 O O . THR A 1 338 ? -18.644 28.341 -9.174 1.00 41.75 338 THR A O 1
ATOM 2649 N N . SER A 1 339 ? -16.431 28.306 -8.865 1.00 42.91 339 SER A N 1
ATOM 2650 C CA . SER A 1 339 ? -16.123 29.528 -9.591 1.00 42.91 339 SER A CA 1
ATOM 2651 C C . SER A 1 339 ? -15.323 29.130 -10.823 1.00 42.91 339 SER A C 1
ATOM 2653 O O . SER A 1 339 ? -14.313 28.438 -10.685 1.00 42.91 339 SER A O 1
ATOM 2655 N N . ARG A 1 340 ? -15.720 29.599 -12.018 1.00 41.97 340 ARG A N 1
ATOM 2656 C CA . ARG A 1 340 ? -14.726 29.827 -13.083 1.00 41.97 340 ARG A CA 1
ATOM 2657 C C . ARG A 1 340 ? -13.563 30.527 -12.379 1.00 41.97 340 ARG A C 1
ATOM 2659 O O . ARG A 1 340 ? -13.871 31.490 -11.669 1.00 41.97 340 ARG A O 1
ATOM 2666 N N . PRO A 1 341 ? -12.315 30.033 -12.454 1.00 43.19 341 PRO A N 1
ATOM 2667 C CA . PRO A 1 341 ? -11.213 30.778 -11.873 1.00 43.19 341 PRO A CA 1
ATOM 2668 C C . PRO A 1 341 ? -11.378 32.209 -12.372 1.00 43.19 341 PRO A C 1
ATOM 2670 O O . PRO A 1 341 ? -11.629 32.400 -13.569 1.00 43.19 341 PRO A O 1
ATOM 2673 N N . ASP A 1 342 ? -11.356 33.186 -11.455 1.00 43.16 342 ASP A N 1
ATOM 2674 C CA . ASP A 1 342 ? -11.069 34.560 -11.853 1.00 43.16 342 ASP A CA 1
ATOM 2675 C C . ASP A 1 342 ? -9.932 34.413 -12.847 1.00 43.16 342 ASP A C 1
ATOM 2677 O O . ASP A 1 342 ? -8.932 33.774 -12.502 1.00 43.16 342 ASP A O 1
ATOM 2681 N N . HIS A 1 343 ? -10.162 34.819 -14.102 1.00 46.78 343 HIS A N 1
ATOM 2682 C CA . HIS A 1 343 ? -9.137 34.752 -15.127 1.00 46.78 343 HIS A CA 1
ATOM 2683 C C . HIS A 1 343 ? -7.889 35.306 -14.454 1.00 46.78 343 HIS A C 1
ATOM 2685 O O . HIS A 1 343 ? -7.864 36.471 -14.053 1.00 46.78 343 HIS A O 1
ATOM 2691 N N . LEU A 1 344 ? -6.908 34.437 -14.201 1.00 50.53 344 LEU A N 1
ATOM 2692 C CA . LEU A 1 344 ? -5.590 34.895 -13.839 1.00 50.53 344 LEU A CA 1
ATOM 2693 C C . LEU A 1 344 ? -5.131 35.565 -15.127 1.00 50.53 344 LEU A C 1
ATOM 2695 O O . LEU A 1 344 ? -4.537 34.916 -15.982 1.00 50.53 344 LEU A O 1
ATOM 2699 N N . ASP A 1 345 ? -5.486 36.843 -15.282 1.00 52.81 345 ASP A N 1
ATOM 2700 C CA . ASP A 1 345 ? -4.967 37.792 -16.265 1.00 52.81 345 ASP A CA 1
ATOM 2701 C C . ASP A 1 345 ? -3.494 38.051 -15.910 1.00 52.81 345 ASP A C 1
ATOM 2703 O O . ASP A 1 345 ? -3.043 39.167 -15.653 1.00 52.81 345 ASP A O 1
ATOM 2707 N N . ALA A 1 346 ? -2.729 36.972 -15.792 1.00 57.66 346 ALA A N 1
ATOM 2708 C CA . ALA A 1 346 ? -1.296 37.004 -15.786 1.00 57.66 346 ALA A CA 1
ATOM 2709 C C . ALA A 1 346 ? -0.899 36.900 -17.258 1.00 57.66 346 ALA A C 1
ATOM 2711 O O . ALA A 1 346 ? -0.797 35.804 -17.797 1.00 57.66 346 ALA A O 1
ATOM 2712 N N . ASP A 1 347 ? -0.636 38.044 -17.891 1.00 64.62 347 ASP A N 1
ATOM 2713 C CA . ASP A 1 347 ? -0.009 38.177 -19.222 1.00 64.62 347 ASP A CA 1
ATOM 2714 C C . ASP A 1 347 ? 1.434 37.596 -19.276 1.00 64.62 347 ASP A C 1
ATOM 2716 O O . ASP A 1 347 ? 2.269 37.997 -20.089 1.00 64.62 347 ASP A O 1
ATOM 2720 N N . GLY A 1 348 ? 1.781 36.682 -18.365 1.00 70.25 348 GLY A N 1
ATOM 2721 C CA . GLY A 1 348 ? 3.086 36.049 -18.247 1.00 70.25 348 GLY A CA 1
ATOM 2722 C C . GLY A 1 348 ? 3.073 34.610 -18.766 1.00 70.25 348 GLY A C 1
ATOM 2723 O O . GLY A 1 348 ? 2.031 33.958 -18.769 1.00 70.25 348 GLY A O 1
ATOM 2724 N N . PRO A 1 349 ? 4.232 34.076 -19.185 1.00 75.44 349 PRO A N 1
ATOM 2725 C CA . PRO A 1 349 ? 4.330 32.678 -19.581 1.00 75.44 349 PRO A CA 1
ATOM 2726 C C . PRO A 1 349 ? 3.993 31.760 -18.397 1.00 75.44 349 PRO A C 1
ATOM 2728 O O . PRO A 1 349 ? 4.492 31.962 -17.286 1.00 75.44 349 PRO A O 1
ATOM 2731 N N . ALA A 1 350 ? 3.191 30.723 -18.641 1.00 76.12 350 ALA A N 1
ATOM 2732 C CA . ALA A 1 350 ? 3.044 29.620 -17.700 1.00 76.12 350 ALA A CA 1
ATOM 2733 C C . ALA A 1 350 ? 4.378 28.860 -17.605 1.00 76.12 350 ALA A C 1
ATOM 2735 O O . ALA A 1 350 ? 4.995 28.536 -18.620 1.00 76.12 350 ALA A O 1
ATOM 2736 N N . VAL A 1 351 ? 4.844 28.592 -16.382 1.00 81.25 351 VAL A N 1
ATOM 2737 C CA . VAL A 1 351 ? 6.095 27.863 -16.133 1.00 81.25 351 VAL A CA 1
ATOM 2738 C C . VAL A 1 351 ? 5.788 26.618 -15.315 1.00 81.25 351 VAL A C 1
ATOM 2740 O O . VAL A 1 351 ? 5.275 26.716 -14.201 1.00 81.25 351 VAL A O 1
ATOM 2743 N N . ILE A 1 352 ? 6.150 25.453 -15.849 1.00 82.94 352 ILE A N 1
ATOM 2744 C CA . ILE A 1 352 ? 6.049 24.174 -15.145 1.00 82.94 352 ILE A CA 1
ATOM 2745 C C . ILE A 1 352 ? 7.414 23.840 -14.541 1.00 82.94 352 ILE A C 1
ATOM 2747 O O . ILE A 1 352 ? 8.411 23.728 -15.253 1.00 82.94 352 ILE A O 1
ATOM 2751 N N . VAL A 1 353 ? 7.461 23.666 -13.220 1.00 85.94 353 VAL A N 1
ATOM 2752 C CA . VAL A 1 353 ? 8.652 23.190 -12.504 1.00 85.94 353 VAL A CA 1
ATOM 2753 C C . VAL A 1 353 ? 8.452 21.718 -12.178 1.00 85.94 353 VAL A C 1
ATOM 2755 O O . VAL A 1 353 ? 7.536 21.367 -11.438 1.00 85.94 353 VAL A O 1
ATOM 2758 N N . THR A 1 354 ? 9.306 20.857 -12.726 1.00 87.62 354 THR A N 1
ATOM 2759 C CA . THR A 1 354 ? 9.178 19.404 -12.587 1.00 87.62 354 THR A CA 1
ATOM 2760 C C . THR A 1 354 ? 10.539 18.720 -12.430 1.00 87.62 354 THR A C 1
ATOM 2762 O O . THR A 1 354 ? 11.580 19.326 -12.686 1.00 87.62 354 THR A O 1
ATOM 2765 N N . GLY A 1 355 ? 10.533 17.474 -11.951 1.00 86.19 355 GLY A N 1
ATOM 2766 C CA . GLY A 1 355 ? 11.727 16.625 -11.876 1.00 86.19 355 GLY A CA 1
ATOM 2767 C C . GLY A 1 355 ? 12.047 15.955 -13.215 1.00 86.19 355 GLY A C 1
ATOM 2768 O O . GLY A 1 355 ? 11.311 16.114 -14.182 1.00 86.19 355 GLY A O 1
ATOM 2769 N N . GLU A 1 356 ? 13.114 15.156 -13.266 1.00 86.12 356 GLU A N 1
ATOM 2770 C CA . GLU A 1 356 ? 13.541 14.482 -14.503 1.00 86.12 356 GLU A CA 1
ATOM 2771 C C . GLU A 1 356 ? 12.445 13.581 -15.095 1.00 86.12 356 GLU A C 1
ATOM 2773 O O . GLU A 1 356 ? 12.104 13.715 -16.268 1.00 86.12 356 GLU A O 1
ATOM 2778 N N . TYR A 1 357 ? 11.819 12.725 -14.281 1.00 86.31 357 TYR A N 1
ATOM 2779 C CA . TYR A 1 357 ? 10.723 11.875 -14.756 1.00 86.31 357 TYR A CA 1
ATOM 2780 C C . TYR A 1 357 ? 9.492 12.668 -15.168 1.00 86.31 357 TYR A C 1
ATOM 2782 O O . TYR A 1 357 ? 8.854 12.337 -16.161 1.00 86.31 357 TYR A O 1
ATOM 2790 N N . GLY A 1 358 ? 9.169 13.734 -14.437 1.00 89.19 358 GLY A N 1
ATOM 2791 C CA . GLY A 1 358 ? 8.051 14.585 -14.811 1.00 89.19 358 GLY A CA 1
ATOM 2792 C C . GLY A 1 358 ? 8.325 15.343 -16.110 1.00 89.19 358 GLY A C 1
ATOM 2793 O O . GLY A 1 358 ? 7.407 15.530 -16.893 1.00 89.19 358 GLY A O 1
ATOM 2794 N N . HIS A 1 359 ? 9.575 15.709 -16.406 1.00 89.62 359 HIS A N 1
ATOM 2795 C CA . HIS A 1 359 ? 9.936 16.253 -17.714 1.00 89.62 359 HIS A CA 1
ATOM 2796 C C . HIS A 1 359 ? 9.685 15.231 -18.829 1.00 89.62 359 HIS A C 1
ATOM 2798 O O . HIS A 1 359 ? 8.976 15.558 -19.776 1.00 89.62 359 HIS A O 1
ATOM 2804 N N . ARG A 1 360 ? 10.163 13.987 -18.671 1.00 90.50 360 ARG A N 1
ATOM 2805 C CA . ARG A 1 360 ? 9.924 12.900 -19.642 1.00 90.50 360 ARG A CA 1
ATOM 2806 C C . ARG A 1 360 ? 8.436 12.586 -19.818 1.00 90.50 360 ARG A C 1
ATOM 2808 O O . ARG A 1 360 ? 7.985 12.350 -20.929 1.00 90.50 360 ARG A O 1
ATOM 2815 N N . ALA A 1 361 ? 7.662 12.616 -18.734 1.00 91.62 361 ALA A N 1
ATOM 2816 C CA . ALA A 1 361 ? 6.220 12.398 -18.786 1.00 91.62 361 ALA A CA 1
ATOM 2817 C C . ALA A 1 361 ? 5.470 13.567 -19.444 1.00 91.62 361 ALA A C 1
ATOM 2819 O O . ALA A 1 361 ? 4.438 13.349 -20.062 1.00 91.62 361 ALA A O 1
ATOM 2820 N N . LEU A 1 362 ? 5.945 14.808 -19.332 1.00 91.94 3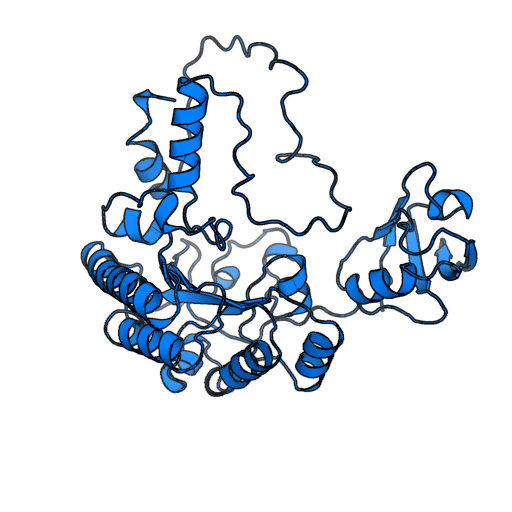62 LEU A N 1
ATOM 2821 C CA . LEU A 1 362 ? 5.256 15.970 -19.903 1.00 91.94 362 LEU A CA 1
ATOM 2822 C C . LEU A 1 362 ? 5.672 16.272 -21.343 1.00 91.94 362 LEU A C 1
ATOM 2824 O O . LEU A 1 362 ? 4.867 16.815 -22.094 1.00 91.94 362 LEU A O 1
ATOM 2828 N N . GLU A 1 363 ? 6.897 15.930 -21.743 1.00 90.38 363 GLU A N 1
ATOM 2829 C CA . GLU A 1 363 ? 7.445 16.236 -23.070 1.00 90.38 363 GLU A CA 1
ATOM 2830 C C . GLU A 1 363 ? 6.513 15.834 -24.234 1.00 90.38 363 GLU A C 1
ATOM 2832 O O . GLU A 1 363 ? 6.258 16.696 -25.082 1.00 90.38 363 GLU A O 1
ATOM 2837 N N . PRO A 1 364 ? 5.896 14.631 -24.260 1.00 90.50 364 PRO A N 1
ATOM 2838 C CA . PRO A 1 364 ? 5.007 14.227 -25.356 1.00 90.50 364 PRO A CA 1
ATOM 2839 C C . PRO A 1 364 ? 3.738 15.078 -25.494 1.00 90.50 364 PRO A C 1
ATOM 2841 O O . PRO A 1 364 ? 3.103 15.083 -26.549 1.00 90.50 364 PRO A O 1
ATOM 2844 N N . VAL A 1 365 ? 3.342 15.785 -24.434 1.00 89.62 365 VAL A N 1
ATOM 2845 C CA . VAL A 1 365 ? 2.095 16.560 -24.370 1.00 89.62 365 VAL A CA 1
ATOM 2846 C C . VAL A 1 365 ? 2.329 18.046 -24.111 1.00 89.62 365 VAL A C 1
ATOM 2848 O O . VAL A 1 365 ? 1.368 18.796 -24.004 1.00 89.62 365 VAL A O 1
ATOM 2851 N N . LEU A 1 366 ? 3.581 18.510 -24.072 1.00 87.38 366 LEU A N 1
ATOM 2852 C CA . LEU A 1 366 ? 3.911 19.886 -23.691 1.00 87.38 366 LEU A CA 1
ATOM 2853 C C . LEU A 1 366 ? 3.289 20.937 -24.623 1.00 87.38 366 LEU A C 1
ATOM 2855 O O . LEU A 1 366 ? 2.950 22.019 -24.172 1.00 87.38 366 LEU A O 1
ATOM 2859 N N . ALA A 1 367 ? 3.110 20.619 -25.907 1.00 86.31 367 ALA A N 1
ATOM 2860 C CA . ALA A 1 367 ? 2.462 21.515 -26.872 1.00 86.31 367 ALA A CA 1
ATOM 2861 C C . ALA A 1 367 ? 0.928 21.601 -26.718 1.00 86.31 367 ALA A C 1
ATOM 2863 O O . ALA A 1 367 ? 0.297 22.409 -27.397 1.00 86.31 367 ALA A O 1
ATOM 2864 N N . ARG A 1 368 ? 0.340 20.731 -25.887 1.00 83.88 368 ARG A N 1
ATOM 2865 C CA . ARG A 1 368 ? -1.102 20.626 -25.609 1.00 83.88 368 ARG A CA 1
ATOM 2866 C C . ARG A 1 368 ? -1.490 21.246 -24.259 1.00 83.88 368 ARG A C 1
ATOM 2868 O O . ARG A 1 368 ? -2.678 21.401 -23.995 1.00 83.88 368 ARG A O 1
ATOM 2875 N N . LEU A 1 369 ? -0.500 21.554 -23.416 1.00 77.12 369 LEU A N 1
ATOM 2876 C CA . LEU A 1 369 ? -0.633 22.247 -22.129 1.00 77.12 369 LEU A CA 1
ATOM 2877 C C . LEU A 1 369 ? -0.517 23.758 -22.334 1.00 77.12 369 LEU A C 1
ATOM 2879 O O . LEU A 1 369 ? -1.247 24.490 -21.629 1.00 77.12 369 LEU A O 1
#

Radius of gyration: 23.32 Å; chains: 1; bounding box: 57×59×61 Å

Secondary structure (DSSP, 8-state):
--PPBEEEE-TTSHHHHTT--TTPEEEEETTB--SBHHHHHHHHTSSEEEEEEEETTEEEEEEEE--TT----EEES-SBSS---B-----TT-GGGGSPTTS-GGGG--B--HHHHHHH--EE-STT--HHHHHHHHHTT---EEEE-S-SSHHHHHHHHT-GGGGTTHHHHHHHHHTT--EEEEEEE-TTTTSTHHHHHHHHHHHHH-TT-SEEEEEEPPPPTT--S----PPPHHHHHHHHHHHHHHHHHHHHHHSS--EEE-HHHHHHTT-PPPPGGGGTTTTTGGGTSSHHHHHHHHHHHHHHT--------S------TT--S-STTS---SS--------S-------HHHHHHHGGGGGG-